Protein AF-A0A8H5KKS8-F1 (afdb_monomer_lite)

Radius of gyration: 24.31 Å; chains: 1; bounding box: 68×49×48 Å

Foldseek 3Di:
DPDDDDDDPVCPVVVVVVLQVVCPDPVNVVCHPDDDDDDDPPCCVQLDDPDPVSSVVRVVVVCVVVDDCVPDPPVPDADDDKDWDFDPDLPAADFAFPVNQVVVLCVCAPHPVHRQKDKDWWAFPPDPTTTKMKIAHHPPRPVVVVRCGIKIKGWPLPLRIPDCPVPHDDCVRQLCNVLLPDDPVCSVVVCVVCVVVVSNHLVDDPVSPVVVVVSNVVVVVNVVSNVVSVVVPPSGYIIMMMD

pLDDT: mean 77.4, std 14.66, range [30.58, 95.69]

Organism: NCBI:txid56676

Secondary structure (DSSP, 8-state):
--------HHHHHHHHHHHHHHHTSGGGGGGTT--------SHHHHH--SSHHHHHHHHHHHHHHHS-GGG--GGG------EEE--SSTT-----BHHHHHHHHHHTSS-SS---EEEEEEEBTT-SSBEEEEEEE-TTSHHHHTT--EEEEEES-GGGB----TT---TTT-GGGGGGGS-GGGHHHHHHHHHHTT--TT-SSGGGHHHHHHHHHHHHHHHHHHHHHHHHHTT----EEE-

Sequence (243 aa):
MDMHHYLPQEYLQQIWYDMRQRSERSDLAMFRGMFIVLSAKNIKLEAKSPTLQQCRAKIVDHLHHVLDWSKAVLSNTWIDVGTEDTATSEKCTFLHKSKCLASWIRSMRYSDDKPLASSEHFNWSLTSQAGSARLETRRSHPLRSGGIAYTQRYNVNKDLFWTPAKQDRALFSEPNLEGLTCPPSLLDAWIVAARQYRNAGLATSDKTAPKLKRLRKVFQAMKARIGFALDSSTNTSFGVREE

Structure (mmCIF, N/CA/C/O backbone):
data_AF-A0A8H5KKS8-F1
#
_entry.id   AF-A0A8H5KKS8-F1
#
loop_
_atom_site.group_PDB
_atom_site.id
_atom_site.type_symbol
_atom_site.label_atom_id
_atom_site.label_alt_id
_atom_site.label_comp_id
_atom_site.label_asym_id
_atom_site.label_entity_id
_atom_site.label_seq_id
_atom_site.pdbx_PDB_ins_code
_atom_site.Cartn_x
_atom_site.Cartn_y
_atom_site.Cartn_z
_atom_site.occupancy
_atom_site.B_iso_or_equiv
_atom_site.auth_seq_id
_atom_site.auth_comp_id
_atom_site.auth_asym_id
_atom_site.auth_atom_id
_atom_site.pdbx_PDB_model_num
ATOM 1 N N . MET A 1 1 ? -6.198 -8.217 -18.092 1.00 30.58 1 MET A N 1
ATOM 2 C CA . MET A 1 1 ? -7.129 -7.315 -18.790 1.00 30.58 1 MET A CA 1
ATOM 3 C C . MET A 1 1 ? -8.183 -6.983 -17.748 1.00 30.58 1 MET A C 1
ATOM 5 O O . MET A 1 1 ? -8.944 -7.875 -17.405 1.00 30.58 1 MET A O 1
ATOM 9 N N . ASP A 1 2 ? -8.109 -5.810 -17.115 1.00 34.59 2 ASP A N 1
ATOM 10 C CA . ASP A 1 2 ? -9.137 -5.391 -16.152 1.00 34.59 2 ASP A CA 1
ATOM 11 C C . ASP A 1 2 ? -10.375 -4.997 -16.960 1.00 34.59 2 ASP A C 1
ATOM 13 O O . ASP A 1 2 ? -10.414 -3.949 -17.603 1.00 34.59 2 ASP A O 1
ATOM 17 N N . MET A 1 3 ? -11.349 -5.900 -17.019 1.00 39.50 3 MET A N 1
ATOM 18 C CA . MET A 1 3 ? -12.630 -5.646 -17.667 1.00 39.50 3 MET A CA 1
ATOM 19 C C . MET A 1 3 ? -13.507 -4.851 -16.702 1.00 39.50 3 MET A C 1
ATOM 21 O O . MET A 1 3 ? -14.199 -5.410 -15.854 1.00 39.50 3 MET A O 1
ATOM 25 N N . HIS A 1 4 ? -13.466 -3.527 -16.820 1.00 57.50 4 HIS A N 1
ATOM 26 C CA . HIS A 1 4 ? -14.421 -2.653 -16.151 1.00 57.50 4 HIS A CA 1
ATOM 27 C C . HIS A 1 4 ? -15.702 -2.582 -16.989 1.00 57.50 4 HIS A C 1
ATOM 29 O O . HIS A 1 4 ? -15.818 -1.758 -17.892 1.00 57.50 4 HIS A O 1
ATOM 35 N N . HIS A 1 5 ? -16.661 -3.465 -16.711 1.00 69.50 5 HIS A N 1
ATOM 36 C CA . HIS A 1 5 ? -18.014 -3.318 -17.242 1.00 69.50 5 HIS A CA 1
ATOM 37 C C . HIS A 1 5 ? -18.784 -2.325 -16.380 1.00 69.50 5 HIS A C 1
ATOM 39 O O . HIS A 1 5 ? -18.934 -2.524 -15.175 1.00 69.50 5 HIS A O 1
ATOM 45 N N . TYR A 1 6 ? -19.259 -1.250 -17.000 1.00 78.81 6 TYR A N 1
ATOM 46 C CA . TYR A 1 6 ? -20.216 -0.359 -16.365 1.00 78.81 6 TYR A CA 1
ATOM 47 C C . TYR A 1 6 ? -21.581 -1.050 -16.333 1.00 78.81 6 TYR A C 1
ATOM 49 O O . TYR A 1 6 ? -22.099 -1.448 -17.376 1.00 78.81 6 TYR A O 1
ATOM 57 N N . LEU A 1 7 ? -22.142 -1.204 -15.136 1.00 77.88 7 LEU A N 1
ATOM 58 C CA . LEU A 1 7 ? -23.507 -1.672 -14.940 1.00 77.88 7 LEU A CA 1
ATOM 59 C C . LEU A 1 7 ? -24.352 -0.477 -14.487 1.00 77.88 7 LEU A C 1
ATOM 61 O O . LEU A 1 7 ? -24.093 0.041 -13.397 1.00 77.88 7 LEU A O 1
ATOM 65 N N . PRO A 1 8 ? -25.326 -0.025 -15.297 1.00 82.75 8 PRO A N 1
ATOM 66 C CA . PRO A 1 8 ? -26.224 1.048 -14.893 1.00 82.75 8 PRO A CA 1
ATOM 67 C C . PRO A 1 8 ? -27.014 0.662 -13.639 1.00 82.75 8 PRO A C 1
ATOM 69 O O . PRO A 1 8 ? -27.382 -0.505 -13.454 1.00 82.75 8 PRO A O 1
ATOM 72 N N . GLN A 1 9 ? -27.261 1.645 -12.772 1.00 83.12 9 GLN A N 1
ATOM 73 C CA . GLN A 1 9 ? -27.848 1.437 -11.448 1.00 83.12 9 GLN A CA 1
ATOM 74 C C . GLN A 1 9 ? -29.231 0.779 -11.520 1.00 83.12 9 GLN A C 1
ATOM 76 O O . GLN A 1 9 ? -29.537 -0.105 -10.720 1.00 83.12 9 GLN A O 1
ATOM 81 N N . GLU A 1 10 ? -30.045 1.172 -12.497 1.00 89.81 10 GLU A N 1
ATOM 82 C CA . GLU A 1 10 ? -31.410 0.696 -12.708 1.00 89.81 10 GLU A CA 1
ATOM 83 C C . GLU A 1 10 ? -31.493 -0.811 -12.999 1.00 89.81 10 GLU A C 1
ATOM 85 O O . GLU A 1 10 ? -32.506 -1.441 -12.701 1.00 89.81 10 GLU A O 1
ATOM 90 N N . TYR A 1 11 ? -30.416 -1.419 -13.506 1.00 87.69 11 TYR A N 1
ATOM 91 C CA . TYR A 1 11 ? -30.376 -2.852 -13.807 1.00 87.69 11 TYR A CA 1
ATOM 92 C C . TYR A 1 11 ? -29.716 -3.685 -12.707 1.00 87.69 11 TYR A C 1
ATOM 94 O O . TYR A 1 11 ? -29.820 -4.912 -12.738 1.00 87.69 11 TYR A O 1
ATOM 102 N N . LEU A 1 12 ? -29.063 -3.065 -11.714 1.00 85.12 12 LEU A N 1
ATOM 103 C CA . LEU A 1 12 ? -28.301 -3.790 -10.688 1.00 85.12 12 LEU A CA 1
ATOM 104 C C . LEU A 1 12 ? -29.163 -4.793 -9.919 1.00 85.12 12 LEU A C 1
ATOM 106 O O . LEU A 1 12 ? -28.722 -5.914 -9.667 1.00 85.12 12 LEU A O 1
ATOM 110 N N . GLN A 1 13 ? -30.396 -4.415 -9.575 1.00 86.31 13 GLN A N 1
ATOM 111 C CA . GLN A 1 13 ? -31.303 -5.295 -8.842 1.00 86.31 13 GLN A CA 1
ATOM 112 C C . GLN A 1 13 ? -31.676 -6.535 -9.662 1.00 86.31 13 GLN A C 1
ATOM 114 O O . GLN A 1 13 ? -31.613 -7.650 -9.140 1.00 86.31 13 GLN A O 1
ATOM 119 N N . GLN A 1 14 ? -32.030 -6.350 -10.937 1.00 92.00 14 GLN A N 1
ATOM 120 C CA . GLN A 1 14 ? -32.410 -7.453 -11.819 1.00 92.00 14 GLN A CA 1
ATOM 121 C C . GLN A 1 14 ? -31.216 -8.366 -12.107 1.00 92.00 14 GLN A C 1
ATOM 123 O O . GLN A 1 14 ? -31.326 -9.582 -11.976 1.00 92.00 14 GLN A O 1
ATOM 128 N N . ILE A 1 15 ? -30.048 -7.786 -12.400 1.00 90.31 15 ILE A N 1
ATOM 129 C CA . ILE A 1 15 ? -28.810 -8.540 -12.624 1.00 90.31 15 ILE A CA 1
ATOM 130 C C . ILE A 1 15 ? -28.465 -9.373 -11.387 1.00 90.31 15 ILE A C 1
ATOM 132 O O . ILE A 1 15 ? -28.187 -10.565 -11.503 1.00 90.31 15 ILE A O 1
ATOM 136 N N . TRP A 1 16 ? -28.521 -8.779 -10.192 1.00 90.12 16 TRP A N 1
ATOM 137 C CA . TRP A 1 16 ? -28.244 -9.499 -8.952 1.00 90.12 16 TRP A CA 1
ATOM 138 C C . TRP A 1 16 ? -29.246 -10.629 -8.695 1.00 90.12 16 TRP A C 1
ATOM 140 O O . TRP A 1 16 ? -28.865 -11.717 -8.254 1.00 90.12 16 TRP A O 1
ATOM 150 N N . TYR A 1 17 ? -30.530 -10.393 -8.972 1.00 91.75 17 TYR A N 1
ATOM 151 C CA . TYR A 1 17 ? -31.558 -11.426 -8.887 1.00 91.75 17 TYR A CA 1
ATOM 152 C C . TYR A 1 17 ? -31.249 -12.597 -9.830 1.00 91.75 17 TYR A C 1
ATOM 154 O O . TYR A 1 17 ? -31.183 -13.740 -9.373 1.00 91.75 17 TYR A O 1
ATOM 162 N N . ASP A 1 18 ? -30.964 -12.313 -11.100 1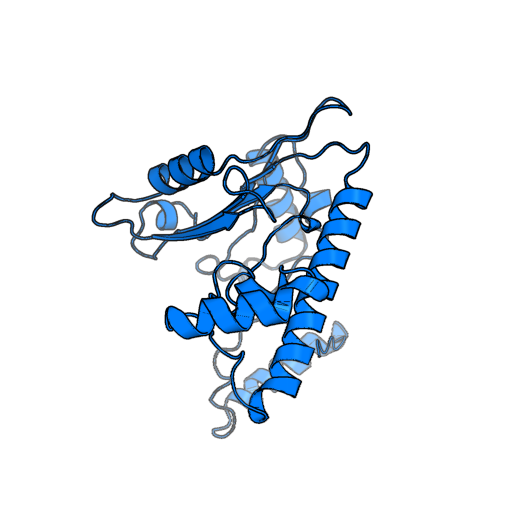.00 92.44 18 ASP A N 1
ATOM 163 C CA . ASP A 1 18 ? -30.676 -13.328 -12.114 1.00 92.44 18 ASP A CA 1
ATOM 164 C C . ASP A 1 18 ? -29.397 -14.109 -11.800 1.00 92.44 18 ASP A C 1
ATOM 166 O O . ASP A 1 18 ? -29.363 -15.331 -11.957 1.00 92.44 18 ASP A O 1
ATOM 170 N N . MET A 1 19 ? -28.349 -13.432 -11.319 1.00 90.94 19 MET A N 1
ATOM 171 C CA . MET A 1 19 ? -27.110 -14.078 -10.883 1.00 90.94 19 MET A CA 1
ATOM 172 C C . MET A 1 19 ? -27.379 -15.081 -9.760 1.00 90.94 19 MET A C 1
ATOM 174 O O . MET A 1 19 ? -26.938 -16.229 -9.850 1.00 90.94 19 MET A O 1
ATOM 178 N N . ARG A 1 20 ? -28.144 -14.685 -8.733 1.00 91.69 20 ARG A N 1
ATOM 179 C CA . ARG A 1 20 ? -28.505 -15.586 -7.628 1.00 91.69 20 ARG A CA 1
ATOM 180 C C . ARG A 1 20 ? -29.310 -16.786 -8.120 1.00 91.69 20 ARG A C 1
ATOM 182 O O . ARG A 1 20 ? -28.924 -17.912 -7.824 1.00 91.69 20 ARG A O 1
ATOM 189 N N . GLN A 1 21 ? -30.351 -16.563 -8.924 1.00 92.94 21 GLN A N 1
ATOM 190 C CA . GLN A 1 21 ? -31.166 -17.650 -9.485 1.00 92.94 21 GLN A CA 1
ATOM 191 C C . GLN A 1 21 ? -30.328 -18.625 -10.318 1.00 92.94 21 GLN A C 1
ATOM 193 O O . GLN A 1 21 ? -30.442 -19.839 -10.178 1.00 92.94 21 GLN A O 1
ATOM 198 N N . ARG A 1 22 ? -29.430 -18.110 -11.165 1.00 92.50 22 ARG A N 1
ATOM 199 C CA . ARG A 1 22 ? -28.563 -18.953 -11.998 1.00 92.50 22 ARG A CA 1
ATOM 200 C C . ARG A 1 22 ? -27.562 -19.755 -11.174 1.00 92.50 22 ARG A C 1
ATOM 202 O O . ARG A 1 22 ? -27.290 -20.892 -11.544 1.00 92.50 22 ARG A O 1
ATOM 209 N N . SER A 1 23 ? -27.056 -19.206 -10.068 1.00 92.00 23 SER A N 1
ATOM 210 C CA . SER A 1 23 ? -26.124 -19.916 -9.180 1.00 92.00 23 SER A CA 1
ATOM 211 C C . SER A 1 23 ? -26.745 -21.136 -8.482 1.00 92.00 23 SER A C 1
ATOM 213 O O . SER A 1 23 ? -26.025 -22.026 -8.027 1.00 92.00 23 SER A O 1
ATOM 215 N N . GLU A 1 24 ? -28.077 -21.247 -8.458 1.00 91.50 24 GLU A N 1
ATOM 216 C CA . GLU A 1 24 ? -28.761 -22.447 -7.965 1.00 91.50 24 GLU A CA 1
ATOM 217 C C . GLU A 1 24 ? -28.654 -23.636 -8.926 1.00 91.50 24 GLU A C 1
ATOM 219 O O . GLU A 1 24 ? -28.771 -24.786 -8.496 1.00 91.50 24 GLU A O 1
ATOM 224 N N . ARG A 1 25 ? -28.355 -23.409 -10.210 1.00 92.88 25 ARG A N 1
ATOM 225 C CA . ARG A 1 25 ? -28.142 -24.501 -11.165 1.00 92.88 25 ARG A CA 1
ATOM 226 C C . ARG A 1 25 ? -26.889 -25.299 -10.807 1.00 92.88 25 ARG A C 1
ATOM 228 O O . ARG A 1 25 ? -25.876 -24.742 -10.388 1.00 92.88 25 ARG A O 1
ATOM 235 N N . SER A 1 26 ? -26.934 -26.615 -11.008 1.00 90.56 26 SER A N 1
ATOM 236 C CA . SER A 1 26 ? -25.834 -27.521 -10.653 1.00 90.56 26 SER A CA 1
ATOM 237 C C . SER A 1 26 ? -24.531 -27.210 -11.392 1.00 90.56 26 SER A C 1
ATOM 239 O O . SER A 1 26 ? -23.458 -27.338 -10.811 1.00 90.56 26 SER A O 1
ATOM 241 N N . ASP A 1 27 ? -24.617 -26.757 -12.645 1.00 94.12 27 ASP A N 1
ATOM 242 C CA . ASP A 1 27 ? -23.468 -26.368 -13.470 1.00 94.12 27 ASP A CA 1
ATOM 243 C C . ASP A 1 27 ? -22.811 -25.052 -13.025 1.00 94.12 27 ASP A C 1
ATOM 245 O O . ASP A 1 27 ? -21.677 -24.771 -13.402 1.00 94.12 27 ASP A O 1
ATOM 249 N N . LEU A 1 28 ? -23.495 -24.266 -12.189 1.00 91.56 28 LEU A N 1
ATOM 250 C CA . LEU A 1 28 ? -23.027 -22.981 -11.667 1.00 91.56 28 LEU A CA 1
ATOM 251 C C . LEU A 1 28 ? -22.928 -22.962 -10.136 1.00 91.56 28 LEU A C 1
ATOM 253 O O . LEU A 1 28 ? -22.730 -21.901 -9.545 1.00 91.56 28 LEU A O 1
ATOM 257 N N . ALA A 1 29 ? -23.003 -24.126 -9.484 1.00 88.44 29 ALA A N 1
ATOM 258 C CA . ALA A 1 29 ? -23.014 -24.233 -8.027 1.00 88.44 29 ALA A CA 1
ATOM 259 C C . ALA A 1 29 ? -21.760 -23.633 -7.356 1.00 88.44 29 ALA A C 1
ATOM 261 O O . ALA A 1 29 ? -21.824 -23.195 -6.208 1.00 88.44 29 ALA A O 1
ATOM 262 N N . MET A 1 30 ? -20.635 -23.552 -8.077 1.00 91.12 30 MET A N 1
ATOM 263 C CA . MET A 1 30 ? -19.402 -22.889 -7.624 1.00 91.12 30 MET A CA 1
ATOM 264 C C . MET A 1 30 ? -19.564 -21.382 -7.361 1.00 91.12 30 MET A C 1
ATOM 266 O O . MET A 1 30 ? -18.739 -20.795 -6.668 1.00 91.12 30 MET A O 1
ATOM 270 N N . PHE A 1 31 ? -20.619 -20.764 -7.900 1.00 88.81 31 PHE A N 1
ATOM 271 C CA . PHE A 1 31 ? -20.967 -19.358 -7.692 1.00 88.81 31 PHE A CA 1
ATOM 272 C C . PHE A 1 31 ? -22.036 -19.162 -6.608 1.00 88.81 31 PHE A C 1
ATOM 274 O O . PHE A 1 31 ? -22.575 -18.069 -6.465 1.00 88.81 31 PHE A O 1
ATOM 281 N N . ARG A 1 32 ? -22.395 -20.187 -5.831 1.00 88.81 32 ARG A N 1
ATOM 282 C CA . ARG A 1 32 ? -23.298 -19.996 -4.685 1.00 88.81 32 ARG A CA 1
ATOM 283 C C . ARG A 1 32 ? -22.604 -19.193 -3.585 1.00 88.81 32 ARG A C 1
ATOM 285 O O . ARG A 1 32 ? -21.390 -19.265 -3.416 1.00 88.81 32 ARG A O 1
ATOM 292 N N . GLY A 1 33 ? -23.385 -18.427 -2.824 1.00 83.88 33 GLY A N 1
ATOM 293 C CA . GLY A 1 33 ? -22.852 -17.584 -1.747 1.00 83.88 33 GLY A CA 1
ATOM 294 C C . GLY A 1 33 ? -22.081 -16.352 -2.235 1.00 83.88 33 GLY A C 1
ATOM 295 O O . GLY A 1 33 ? -21.215 -15.852 -1.518 1.00 83.88 33 GLY A O 1
ATOM 296 N N . MET A 1 34 ? -22.377 -15.862 -3.446 1.00 85.19 34 MET A N 1
ATOM 297 C CA . MET A 1 34 ? -21.846 -14.588 -3.942 1.00 85.19 34 MET A CA 1
ATOM 298 C C . MET A 1 34 ? -22.089 -13.454 -2.945 1.00 85.19 34 MET A C 1
ATOM 300 O O . MET A 1 34 ? -23.154 -13.344 -2.338 1.00 85.19 34 MET A O 1
ATOM 304 N N . PHE A 1 35 ? -21.116 -12.555 -2.862 1.00 78.19 35 PHE A N 1
ATOM 305 C CA . PHE A 1 35 ? -21.207 -11.306 -2.122 1.00 78.19 35 PHE A CA 1
ATOM 306 C C . PHE A 1 35 ? -20.730 -10.155 -3.004 1.00 78.19 35 PHE A C 1
ATOM 308 O O . PHE A 1 35 ? -19.947 -10.343 -3.936 1.00 78.19 35 PHE A O 1
ATOM 315 N N . ILE A 1 36 ? -21.213 -8.955 -2.700 1.00 76.00 36 ILE A N 1
ATOM 316 C CA . ILE A 1 36 ? -20.802 -7.733 -3.385 1.00 76.00 36 ILE A CA 1
ATOM 317 C C . ILE A 1 36 ? -19.636 -7.132 -2.608 1.00 76.00 36 ILE A C 1
ATOM 319 O O . ILE A 1 36 ? -19.736 -6.896 -1.404 1.00 76.00 36 ILE A O 1
ATOM 323 N N . VAL A 1 37 ? -18.530 -6.870 -3.302 1.00 75.12 37 VAL A N 1
ATOM 324 C CA . VAL A 1 37 ? -17.418 -6.090 -2.753 1.00 75.12 37 VAL A CA 1
ATOM 325 C C . VAL A 1 37 ? -17.619 -4.639 -3.151 1.00 75.12 37 VAL A C 1
ATOM 327 O O . VAL A 1 37 ? -17.567 -4.297 -4.331 1.00 75.12 37 VAL A O 1
ATOM 330 N N . LEU A 1 38 ? -17.826 -3.782 -2.158 1.00 73.00 38 LEU A N 1
ATOM 331 C CA . LEU A 1 38 ? -17.889 -2.343 -2.361 1.00 73.00 38 LEU A CA 1
ATOM 332 C C . LEU A 1 38 ? -16.488 -1.759 -2.197 1.00 73.00 38 LEU A C 1
ATOM 334 O O . LEU A 1 38 ? -15.868 -1.880 -1.143 1.00 73.00 38 LEU A O 1
ATOM 338 N N . SER A 1 39 ? -15.985 -1.125 -3.254 1.00 71.88 39 SER A N 1
ATOM 339 C CA . SER A 1 39 ? -14.741 -0.362 -3.210 1.00 71.88 39 SER A CA 1
ATOM 340 C C . SER A 1 39 ? -15.074 1.117 -3.346 1.00 71.88 39 SER A C 1
ATOM 342 O O . SER A 1 39 ? -15.366 1.603 -4.438 1.00 71.88 39 SER A O 1
ATOM 344 N N . ALA A 1 40 ? -15.047 1.829 -2.223 1.00 71.06 40 ALA A N 1
ATOM 345 C CA . ALA A 1 40 ? -15.225 3.271 -2.203 1.00 71.06 40 ALA A CA 1
ATOM 346 C C . ALA A 1 40 ? -13.921 3.945 -2.655 1.00 71.06 40 ALA A C 1
ATOM 348 O O . ALA A 1 40 ? -12.943 4.034 -1.909 1.00 71.06 40 ALA A O 1
ATOM 349 N N . LYS A 1 41 ? -13.877 4.380 -3.917 1.00 72.75 41 LYS A N 1
ATOM 350 C CA . LYS A 1 41 ? -12.763 5.177 -4.443 1.00 72.75 41 LYS A CA 1
ATOM 351 C C . LYS A 1 41 ? -12.948 6.643 -4.040 1.00 72.75 41 LYS A C 1
ATOM 353 O O . LYS A 1 41 ? -14.065 7.097 -3.847 1.00 72.75 41 LYS A O 1
ATOM 358 N N . ASN A 1 42 ? -11.844 7.377 -3.918 1.00 71.94 42 ASN A N 1
ATOM 359 C CA . ASN A 1 42 ? -11.796 8.822 -3.633 1.00 71.94 42 ASN A CA 1
ATOM 360 C C . ASN A 1 42 ? -12.276 9.296 -2.245 1.00 71.94 42 ASN A C 1
ATOM 362 O O . ASN A 1 42 ? -12.036 10.452 -1.910 1.00 71.94 42 ASN A O 1
ATOM 366 N N . ILE A 1 43 ? -12.784 8.419 -1.370 1.00 77.56 43 ILE A N 1
ATOM 367 C CA . ILE A 1 43 ? -13.166 8.796 0.009 1.00 77.56 43 ILE A CA 1
ATOM 368 C C . ILE A 1 43 ? -11.988 9.270 0.876 1.00 77.56 43 ILE A C 1
ATOM 370 O O . ILE A 1 43 ? -12.183 9.925 1.896 1.00 77.56 43 ILE A O 1
ATOM 374 N N . LYS A 1 44 ? -10.746 8.948 0.481 1.00 77.12 44 LYS A N 1
ATOM 375 C CA . LYS A 1 44 ? -9.536 9.251 1.263 1.00 77.12 44 LYS A CA 1
ATOM 376 C C . LYS A 1 44 ? -9.354 10.755 1.502 1.00 77.12 44 LYS A C 1
ATOM 378 O O . LYS A 1 44 ? -8.868 11.135 2.562 1.00 77.12 44 LYS A O 1
ATOM 383 N N . LEU A 1 45 ? -9.738 11.600 0.539 1.00 79.44 45 LEU A N 1
ATOM 384 C CA . LEU A 1 45 ? -9.627 13.058 0.675 1.00 79.44 45 LEU A CA 1
ATOM 385 C C . LEU A 1 45 ? -10.726 13.631 1.574 1.00 79.44 45 LEU A C 1
ATOM 387 O O . LEU A 1 45 ? -10.437 14.477 2.414 1.00 79.44 45 LEU A O 1
ATOM 391 N N . GLU A 1 46 ? -11.956 13.130 1.451 1.00 81.06 46 GLU A N 1
ATOM 392 C CA . GLU A 1 46 ? -13.104 13.576 2.253 1.00 81.06 46 GLU A CA 1
ATOM 393 C C . GLU A 1 46 ? -12.957 13.184 3.730 1.00 81.06 46 GLU A C 1
ATOM 395 O O . GLU A 1 46 ? -13.217 13.980 4.636 1.00 81.06 46 GLU A O 1
ATOM 400 N N . ALA A 1 47 ? -12.460 11.970 3.980 1.00 85.12 47 ALA A N 1
ATOM 401 C CA . ALA A 1 47 ? -12.245 11.437 5.320 1.00 85.12 47 ALA A CA 1
ATOM 402 C C . ALA A 1 47 ? -11.016 12.022 6.037 1.00 85.12 47 ALA A C 1
ATOM 404 O O . ALA A 1 47 ? -10.911 11.910 7.265 1.00 85.12 47 ALA A O 1
ATOM 405 N N . LYS A 1 48 ? -10.086 12.662 5.309 1.00 88.19 48 LYS A N 1
ATOM 406 C CA . LYS A 1 48 ? -8.830 13.171 5.878 1.00 88.19 48 LYS A CA 1
ATOM 407 C C . LYS A 1 48 ? -9.113 14.097 7.062 1.00 88.19 48 LYS A C 1
ATOM 409 O O . LYS A 1 48 ? -9.907 15.039 6.977 1.00 88.19 48 LYS A O 1
ATOM 414 N N . SER A 1 49 ? -8.463 13.808 8.185 1.00 89.31 49 SER A N 1
ATOM 415 C CA . SER A 1 49 ? -8.596 14.574 9.424 1.00 89.31 49 SER A CA 1
ATOM 416 C C . SER A 1 49 ? -7.289 14.538 10.224 1.00 89.31 49 SER A C 1
ATOM 418 O O . SER A 1 49 ? -6.537 13.573 10.081 1.00 89.31 49 SER A O 1
ATOM 420 N N . PRO A 1 50 ? -7.018 15.542 11.081 1.00 87.75 50 PRO A N 1
ATOM 421 C CA . PRO A 1 50 ? -5.831 15.561 11.942 1.00 87.75 50 PRO A CA 1
ATOM 422 C C . PRO A 1 50 ? -5.756 14.412 12.954 1.00 87.75 50 PRO A C 1
ATOM 424 O O . PRO A 1 50 ? -4.671 14.085 13.423 1.00 87.75 50 PRO A O 1
ATOM 427 N N . THR A 1 51 ? -6.892 13.804 13.316 1.00 87.25 51 THR A N 1
ATOM 428 C CA . THR A 1 51 ? -6.935 12.684 14.264 1.00 87.25 51 THR A CA 1
ATOM 429 C C . THR A 1 51 ? -7.662 11.474 13.691 1.00 87.25 51 THR A C 1
ATOM 431 O O . THR A 1 51 ? -8.596 11.594 12.891 1.00 87.25 51 THR A O 1
ATOM 434 N N . LEU A 1 52 ? -7.268 10.288 14.162 1.00 84.38 52 LEU A N 1
ATOM 435 C CA . LEU A 1 52 ? -7.911 9.024 13.807 1.00 84.38 52 LEU A CA 1
ATOM 436 C C . LEU A 1 52 ? -9.404 9.017 14.165 1.00 84.38 52 LEU A C 1
ATOM 438 O O . LEU A 1 52 ? -10.222 8.540 13.386 1.00 84.38 52 LEU A O 1
ATOM 442 N N . GLN A 1 53 ? -9.769 9.566 15.325 1.00 88.25 53 GLN A N 1
ATOM 443 C CA . GLN A 1 53 ? -11.159 9.606 15.780 1.00 88.25 53 GLN A CA 1
ATOM 444 C C . GLN A 1 53 ? -12.041 10.438 14.842 1.00 88.25 53 GLN A C 1
ATOM 446 O O . GLN A 1 53 ? -13.127 9.995 14.477 1.00 88.25 53 GLN A O 1
ATOM 451 N N . GLN A 1 54 ? -11.559 11.607 14.410 1.00 90.75 54 GLN A N 1
ATOM 452 C CA . GLN A 1 54 ? -12.277 12.453 13.453 1.00 90.75 54 GLN A CA 1
ATOM 453 C C . GLN A 1 54 ? -12.366 11.794 12.073 1.00 90.75 54 GLN A C 1
ATOM 455 O O . GLN A 1 54 ? -13.432 11.798 11.465 1.00 90.75 54 GLN A O 1
ATOM 460 N N . CYS A 1 55 ? -11.275 11.179 11.603 1.00 89.44 55 CYS A N 1
ATOM 461 C CA . CYS A 1 55 ? -11.260 10.423 10.348 1.00 89.44 55 CYS A CA 1
ATOM 462 C C . CYS A 1 55 ? -12.298 9.290 10.371 1.00 89.44 55 CYS A C 1
ATOM 464 O O . CYS A 1 55 ? -13.119 9.168 9.462 1.00 89.44 55 CYS A O 1
ATOM 466 N N . ARG A 1 56 ? -12.326 8.515 11.461 1.00 86.56 56 ARG A N 1
ATOM 467 C CA . ARG A 1 56 ? -13.298 7.440 11.671 1.00 86.56 56 ARG A CA 1
ATOM 468 C C . ARG A 1 56 ? -14.733 7.959 11.664 1.00 86.56 56 ARG A C 1
ATOM 470 O O . ARG A 1 56 ? -15.559 7.350 10.997 1.00 86.56 56 ARG A O 1
ATOM 477 N N . ALA A 1 57 ? -15.019 9.048 12.378 1.00 89.25 57 ALA A N 1
ATOM 478 C CA . ALA A 1 57 ? -16.357 9.639 12.409 1.00 89.25 57 ALA A CA 1
ATOM 479 C C . ALA A 1 57 ? -16.823 10.016 10.996 1.00 89.25 57 ALA A C 1
ATOM 481 O O . ALA A 1 57 ? -17.856 9.532 10.554 1.00 89.25 57 ALA A O 1
ATOM 482 N N . LYS A 1 58 ? -15.991 10.737 10.230 1.00 90.19 58 LYS A N 1
ATOM 483 C CA . LYS A 1 58 ? -16.307 11.105 8.841 1.00 90.19 58 LYS A CA 1
ATOM 484 C C . LYS A 1 58 ? -16.568 9.900 7.936 1.00 90.19 58 LYS A C 1
ATOM 486 O O . LYS A 1 58 ? -17.504 9.933 7.144 1.00 90.19 58 LYS A O 1
ATOM 491 N N . ILE A 1 59 ? -15.750 8.845 8.033 1.00 86.69 59 ILE A N 1
ATOM 492 C CA . ILE A 1 59 ? -15.948 7.619 7.240 1.00 86.69 59 ILE A CA 1
ATOM 493 C C . ILE A 1 59 ? -17.269 6.955 7.616 1.00 86.69 59 ILE A C 1
ATOM 495 O O . ILE A 1 59 ? -18.031 6.579 6.733 1.00 86.69 59 ILE A O 1
ATOM 499 N N . VAL A 1 60 ? -17.537 6.803 8.912 1.00 85.75 60 VAL A N 1
ATOM 500 C CA . VAL A 1 60 ? -18.761 6.169 9.407 1.00 85.75 60 VAL A CA 1
ATOM 501 C C . VAL A 1 60 ? -19.989 6.967 8.965 1.00 85.75 60 VAL A C 1
ATOM 503 O O . VAL A 1 60 ? -20.894 6.378 8.382 1.00 85.75 60 VAL A O 1
ATOM 506 N N . ASP A 1 61 ? -19.980 8.290 9.129 1.00 88.44 61 ASP A N 1
ATOM 507 C CA . ASP A 1 61 ? -21.071 9.177 8.709 1.00 88.44 61 ASP A CA 1
ATOM 508 C C . ASP A 1 61 ? -21.320 9.094 7.196 1.00 88.44 61 ASP A C 1
ATOM 510 O O . ASP A 1 61 ? -22.456 8.904 6.757 1.00 88.44 61 ASP A O 1
ATOM 514 N N . HIS A 1 62 ? -20.255 9.156 6.386 1.00 86.62 62 HIS A N 1
ATOM 515 C CA . HIS A 1 62 ? -20.355 9.011 4.933 1.00 86.62 62 HIS A CA 1
ATOM 516 C C . HIS A 1 62 ? -20.939 7.649 4.545 1.00 86.62 62 HIS A C 1
ATOM 518 O O . HIS A 1 62 ? -21.874 7.568 3.750 1.00 86.62 62 HIS A O 1
ATOM 524 N N . LEU A 1 63 ? -20.421 6.565 5.126 1.00 84.56 63 LEU A N 1
ATOM 525 C CA . LEU A 1 63 ? -20.911 5.221 4.847 1.00 84.56 63 LEU A CA 1
ATOM 526 C C . LEU A 1 63 ? -22.369 5.045 5.293 1.00 84.56 63 LEU A C 1
ATOM 528 O O . LEU A 1 63 ? -23.115 4.356 4.609 1.00 84.56 63 LEU A O 1
ATOM 532 N N . HIS A 1 64 ? -22.806 5.651 6.404 1.00 86.19 64 HIS A N 1
ATOM 533 C CA . HIS A 1 64 ? -24.217 5.657 6.825 1.00 86.19 64 HIS A CA 1
ATOM 534 C C . HIS A 1 64 ? -25.131 6.413 5.867 1.00 86.19 64 HIS A C 1
ATOM 536 O O . HIS A 1 64 ? -26.301 6.060 5.751 1.00 86.19 64 HIS A O 1
ATOM 542 N N . HIS A 1 65 ? -24.605 7.415 5.168 1.00 85.44 65 HIS A N 1
ATOM 543 C CA . HIS A 1 65 ? -25.363 8.140 4.161 1.00 85.44 65 HIS A CA 1
ATOM 544 C C . HIS A 1 65 ? -25.546 7.336 2.866 1.00 85.44 65 HIS A C 1
ATOM 546 O O . HIS A 1 65 ? -26.606 7.401 2.249 1.00 85.44 65 HIS A O 1
ATOM 552 N N . VAL A 1 66 ? -24.523 6.579 2.450 1.00 82.81 66 VAL A N 1
ATOM 553 C CA . VAL A 1 66 ? -24.509 5.918 1.130 1.00 82.81 66 VAL A CA 1
ATOM 554 C C . VAL A 1 66 ? -24.839 4.424 1.164 1.00 82.81 66 VAL A C 1
ATOM 556 O O . VAL A 1 66 ? -25.148 3.857 0.117 1.00 82.81 66 VAL A O 1
ATOM 559 N N . LEU A 1 67 ? -24.784 3.770 2.331 1.00 82.94 67 LEU A N 1
ATOM 560 C CA . LEU A 1 67 ? -25.057 2.338 2.487 1.00 82.94 67 LEU A CA 1
ATOM 561 C C . LEU A 1 67 ? -26.229 2.067 3.434 1.00 82.94 67 LEU A C 1
ATOM 563 O O . LEU A 1 67 ? -26.327 2.635 4.520 1.00 82.94 67 LEU A O 1
ATOM 567 N N . ASP A 1 68 ? -27.051 1.080 3.074 1.00 83.06 68 ASP A N 1
ATOM 568 C CA . ASP A 1 68 ? -27.976 0.441 4.011 1.00 83.06 68 ASP A CA 1
ATOM 569 C C . ASP A 1 68 ? -27.203 -0.527 4.923 1.00 83.06 68 ASP A C 1
ATOM 571 O O . ASP A 1 68 ? -26.955 -1.691 4.588 1.00 83.06 68 ASP A O 1
ATOM 575 N N . TRP A 1 69 ? -26.820 -0.041 6.104 1.00 81.75 69 TRP A N 1
ATOM 576 C CA . TRP A 1 69 ? -26.075 -0.823 7.093 1.00 81.75 69 TRP A CA 1
ATOM 577 C C . TRP A 1 69 ? -26.838 -2.033 7.637 1.00 81.75 69 TRP A C 1
ATOM 579 O O . TRP A 1 69 ? -26.197 -2.952 8.143 1.00 81.75 69 TRP A O 1
ATOM 589 N N . SER A 1 70 ? -28.168 -2.108 7.477 1.00 84.00 70 SER A N 1
ATOM 590 C CA . SER A 1 70 ? -28.926 -3.313 7.847 1.00 84.00 70 SER A CA 1
ATOM 591 C C . SER A 1 70 ? -28.530 -4.537 7.011 1.00 84.00 70 SER A C 1
ATOM 593 O O . SER A 1 70 ? -28.786 -5.675 7.405 1.00 84.00 70 SER A O 1
ATOM 595 N N . LYS A 1 71 ? -27.890 -4.313 5.855 1.00 79.75 71 LYS A N 1
ATOM 596 C CA . LYS A 1 71 ? -27.382 -5.355 4.953 1.00 79.75 71 LYS A CA 1
ATOM 597 C C . LYS A 1 71 ? -25.887 -5.621 5.121 1.00 79.75 71 LYS A C 1
ATOM 599 O O . LYS A 1 71 ? -25.369 -6.548 4.499 1.00 79.75 71 LYS A O 1
ATOM 604 N N . ALA A 1 72 ? -25.181 -4.822 5.922 1.00 78.31 72 ALA A N 1
ATOM 605 C CA . ALA A 1 72 ? -23.738 -4.934 6.075 1.00 78.31 72 ALA A CA 1
ATOM 606 C C . ALA A 1 72 ? -23.357 -6.118 6.977 1.00 78.31 72 ALA A C 1
ATOM 608 O O . ALA A 1 72 ? -23.835 -6.258 8.103 1.00 78.31 72 ALA A O 1
ATOM 609 N N . VAL A 1 73 ? -22.428 -6.954 6.509 1.00 79.62 73 VAL A N 1
ATOM 610 C CA . VAL A 1 73 ? -21.845 -8.036 7.315 1.00 79.62 73 VAL A CA 1
ATOM 611 C C . VAL A 1 73 ? -20.647 -7.484 8.085 1.00 79.62 73 VAL A C 1
ATOM 613 O O . VAL A 1 73 ? -19.498 -7.574 7.644 1.00 79.62 73 VAL A O 1
ATOM 616 N N . LEU A 1 74 ? -20.916 -6.892 9.251 1.00 77.06 74 LEU A N 1
ATOM 617 C CA . LEU A 1 74 ? -19.900 -6.212 10.069 1.00 77.06 74 LEU A CA 1
ATOM 618 C C . LEU A 1 74 ? -18.730 -7.121 10.464 1.00 77.06 74 LEU A C 1
ATOM 620 O O . LEU A 1 74 ? -17.588 -6.677 10.498 1.00 77.06 74 LEU A O 1
ATOM 624 N N . SER A 1 75 ? -18.995 -8.408 10.696 1.00 77.06 75 SER A N 1
ATOM 625 C CA . SER A 1 75 ? -17.973 -9.402 11.051 1.00 77.06 75 SER A CA 1
ATOM 626 C C . SER A 1 75 ? -16.934 -9.648 9.951 1.00 77.06 75 SER A C 1
ATOM 628 O O . SER A 1 75 ? -15.877 -10.213 10.227 1.00 77.06 75 SER A O 1
ATOM 630 N N . ASN A 1 76 ? -17.216 -9.225 8.716 1.00 74.81 76 ASN A N 1
ATOM 631 C CA . ASN A 1 76 ? -16.306 -9.317 7.579 1.00 74.81 76 ASN A CA 1
ATOM 632 C C . ASN A 1 76 ? -16.120 -7.964 6.870 1.00 74.81 76 ASN A C 1
ATOM 634 O O . ASN A 1 76 ? -15.852 -7.914 5.671 1.00 74.81 76 ASN A O 1
ATOM 638 N N . THR A 1 77 ? -16.284 -6.864 7.607 1.00 77.12 77 THR A N 1
ATOM 639 C CA . THR A 1 77 ? -16.051 -5.507 7.105 1.00 77.12 77 THR A CA 1
ATOM 640 C C . THR A 1 77 ? -14.722 -4.987 7.637 1.00 77.12 77 THR A C 1
ATOM 642 O O . THR A 1 77 ? -14.482 -4.995 8.842 1.00 77.12 77 THR A O 1
ATOM 645 N N . TRP A 1 78 ? -13.862 -4.520 6.735 1.00 78.75 78 TRP A N 1
ATOM 646 C CA . TRP A 1 78 ? -12.548 -3.969 7.062 1.00 78.75 78 TRP A CA 1
ATOM 647 C C . TRP A 1 78 ? -12.406 -2.587 6.430 1.00 78.75 78 TRP A C 1
ATOM 649 O O . TRP A 1 78 ? -12.867 -2.370 5.309 1.00 78.75 78 TRP A O 1
ATOM 659 N N . ILE A 1 79 ? -11.768 -1.663 7.145 1.00 78.88 79 ILE A N 1
ATOM 660 C CA . ILE A 1 79 ? -11.494 -0.304 6.671 1.00 78.88 79 ILE A CA 1
ATOM 661 C C . ILE A 1 79 ? -9.977 -0.126 6.626 1.00 78.88 79 ILE A C 1
ATOM 663 O O . ILE A 1 79 ? -9.301 -0.366 7.622 1.00 78.88 79 ILE A O 1
ATOM 667 N N . ASP A 1 80 ? -9.468 0.284 5.467 1.00 81.94 80 ASP A N 1
ATOM 668 C CA . ASP A 1 80 ? -8.079 0.717 5.279 1.00 81.94 80 ASP A CA 1
ATOM 669 C C . ASP A 1 80 ? -7.910 2.117 5.879 1.00 81.94 80 ASP A C 1
ATOM 671 O O . ASP A 1 80 ? -8.598 3.056 5.462 1.00 81.94 80 ASP A O 1
ATOM 675 N N . VAL A 1 81 ? -7.024 2.264 6.863 1.00 82.81 81 VAL A N 1
ATOM 676 C CA . VAL A 1 81 ? -6.794 3.534 7.557 1.00 82.81 81 VAL A CA 1
ATOM 677 C C . VAL A 1 81 ? -5.324 3.891 7.463 1.00 82.81 81 VAL A C 1
ATOM 679 O O . VAL A 1 81 ? -4.483 3.167 7.966 1.00 82.81 81 VAL A O 1
ATOM 682 N N . GLY A 1 82 ? -5.027 5.046 6.867 1.00 86.69 82 GLY A N 1
ATOM 683 C CA . GLY A 1 82 ? -3.657 5.530 6.746 1.00 86.69 82 GLY A CA 1
ATOM 684 C C . GLY A 1 82 ? -3.343 6.693 7.682 1.00 86.69 82 GLY A C 1
ATOM 685 O O . GLY A 1 82 ? -4.130 7.638 7.762 1.00 86.69 82 GLY A O 1
ATOM 686 N N . THR A 1 83 ? -2.167 6.676 8.302 1.00 87.50 83 THR A N 1
ATOM 687 C CA . THR A 1 83 ? -1.518 7.855 8.889 1.00 87.50 83 THR A CA 1
ATOM 688 C C . THR A 1 83 ? -0.305 8.234 8.051 1.00 87.50 83 THR A C 1
ATOM 690 O O . THR A 1 83 ? 0.394 7.376 7.520 1.00 87.50 83 THR A O 1
ATOM 693 N N . GLU A 1 84 ? -0.063 9.529 7.885 1.00 86.88 84 GLU A N 1
ATOM 694 C CA . GLU A 1 84 ? 1.045 10.024 7.073 1.00 86.88 84 GLU A CA 1
ATOM 695 C C . GLU A 1 84 ? 1.799 11.101 7.844 1.00 86.88 84 GLU A C 1
ATOM 697 O O . GLU A 1 84 ? 1.223 12.126 8.209 1.00 86.88 84 GLU A O 1
ATOM 702 N N . ASP A 1 85 ? 3.088 10.860 8.063 1.00 87.50 85 ASP A N 1
ATOM 703 C CA . ASP A 1 85 ? 4.012 11.850 8.592 1.00 87.50 85 ASP A CA 1
ATOM 704 C C . ASP A 1 85 ? 4.639 12.573 7.408 1.00 87.50 85 ASP A C 1
ATOM 706 O O . ASP A 1 85 ? 5.453 12.005 6.676 1.00 87.50 85 ASP A O 1
ATOM 710 N N . THR A 1 86 ? 4.258 13.830 7.201 1.00 82.88 86 THR A N 1
ATOM 711 C CA . THR A 1 86 ? 4.771 14.656 6.106 1.00 82.88 86 THR A CA 1
ATOM 712 C C . THR A 1 86 ? 5.875 15.582 6.590 1.00 82.88 86 THR A C 1
ATOM 714 O O . THR A 1 86 ? 5.769 16.185 7.659 1.00 82.88 86 THR A O 1
ATOM 717 N N . ALA A 1 87 ? 6.912 15.753 5.776 1.00 78.44 87 ALA A N 1
ATOM 718 C CA . ALA A 1 87 ? 7.927 16.768 6.009 1.00 78.44 87 ALA A CA 1
ATOM 719 C C . ALA A 1 87 ? 7.296 18.170 6.053 1.00 78.44 87 ALA A C 1
ATOM 721 O O . ALA A 1 87 ? 6.547 18.555 5.159 1.00 78.44 87 ALA A O 1
ATOM 722 N N . THR A 1 88 ? 7.612 18.945 7.090 1.00 76.56 88 THR A N 1
ATOM 723 C CA . THR A 1 88 ? 7.129 20.329 7.257 1.00 76.56 88 THR A CA 1
ATOM 724 C C . THR A 1 88 ? 7.957 21.353 6.478 1.00 76.56 88 THR A C 1
ATOM 726 O O . THR A 1 88 ? 7.556 22.504 6.351 1.00 76.56 88 THR A O 1
ATOM 729 N N . SER A 1 89 ? 9.118 20.946 5.964 1.00 75.50 89 SER A N 1
ATOM 730 C CA . SER A 1 89 ? 10.049 21.777 5.204 1.00 75.50 89 SER A CA 1
ATOM 731 C C . SER A 1 89 ? 10.408 21.086 3.895 1.00 75.50 89 SER A C 1
ATOM 733 O O . SER A 1 89 ? 10.666 19.884 3.895 1.00 75.50 89 SER A O 1
ATOM 735 N N . GLU A 1 90 ? 10.528 21.869 2.820 1.00 70.38 90 GLU A N 1
ATOM 736 C CA . GLU A 1 90 ? 10.882 21.428 1.458 1.00 70.38 90 GLU A CA 1
ATOM 737 C C . GLU A 1 90 ? 12.275 20.777 1.330 1.00 70.38 90 GLU A C 1
ATOM 739 O O . GLU A 1 90 ? 12.645 20.297 0.260 1.00 70.38 90 GLU A O 1
ATOM 744 N N . LYS A 1 91 ? 13.052 20.725 2.418 1.00 70.94 91 LYS A N 1
ATOM 745 C CA . LYS A 1 91 ? 14.387 20.106 2.467 1.00 70.94 91 LYS A CA 1
ATOM 746 C C . LYS A 1 91 ? 14.442 18.838 3.316 1.00 70.94 91 LYS A C 1
ATOM 748 O O . LYS A 1 91 ? 15.532 18.329 3.576 1.00 70.94 91 LYS A O 1
ATOM 753 N N . CYS A 1 92 ? 13.304 18.348 3.801 1.00 78.56 92 CYS A N 1
ATOM 754 C CA . CYS A 1 92 ? 13.266 17.194 4.687 1.00 78.56 92 CYS A CA 1
ATOM 755 C C . CYS A 1 92 ? 12.593 16.008 3.995 1.00 78.56 92 CYS A C 1
ATOM 757 O O . CYS A 1 92 ? 11.540 16.130 3.384 1.00 78.56 92 CYS A O 1
ATOM 759 N N . THR A 1 93 ? 13.214 14.837 4.092 1.00 80.94 93 THR A N 1
ATOM 760 C CA . THR A 1 93 ? 12.631 13.584 3.614 1.00 80.94 93 THR A CA 1
ATOM 761 C C . THR A 1 93 ? 12.658 12.578 4.747 1.00 80.94 93 THR A C 1
ATOM 763 O O . THR A 1 93 ? 13.720 12.266 5.294 1.00 80.94 93 THR A O 1
ATOM 766 N N . PHE A 1 94 ? 11.485 12.063 5.097 1.00 86.62 94 PHE A N 1
ATOM 767 C CA . PHE A 1 94 ? 11.362 10.982 6.057 1.00 86.62 94 PHE A CA 1
ATOM 768 C C . PHE A 1 94 ? 11.530 9.640 5.357 1.00 86.62 94 PHE A C 1
ATOM 770 O O . PHE A 1 94 ? 11.009 9.407 4.270 1.00 86.62 94 PHE A O 1
ATOM 777 N N . LEU A 1 95 ? 12.284 8.750 6.001 1.00 87.38 95 LEU A N 1
ATOM 778 C CA . LEU A 1 95 ? 12.531 7.398 5.516 1.00 87.38 95 LEU A CA 1
ATOM 779 C C . LEU A 1 95 ? 12.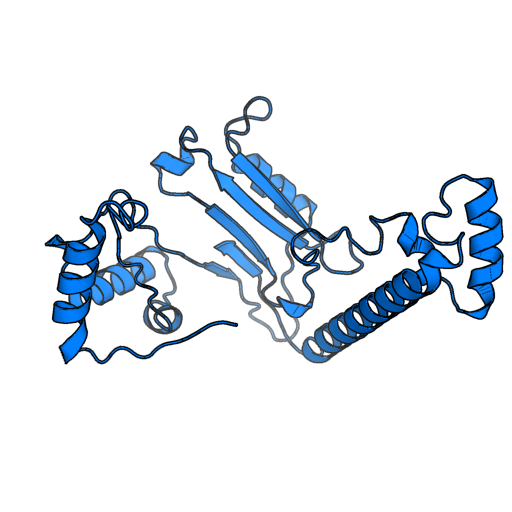438 6.418 6.672 1.00 87.38 95 LEU A C 1
ATOM 781 O O . LEU A 1 95 ? 13.137 6.556 7.682 1.00 87.38 95 LEU A O 1
ATOM 785 N N . HIS A 1 96 ? 11.664 5.358 6.483 1.00 90.50 96 HIS A N 1
ATOM 786 C CA . HIS A 1 96 ? 11.720 4.221 7.378 1.00 90.50 96 HIS A CA 1
ATOM 787 C C . HIS A 1 96 ? 13.040 3.471 7.200 1.00 90.50 96 HIS A C 1
ATOM 789 O O . HIS A 1 96 ? 13.345 2.914 6.142 1.00 90.50 96 HIS A O 1
ATOM 795 N N . LYS A 1 97 ? 13.836 3.437 8.271 1.00 91.44 97 LYS A N 1
ATOM 796 C CA . LYS A 1 97 ? 15.065 2.644 8.329 1.00 91.44 97 LYS A CA 1
ATOM 797 C C . LYS A 1 97 ? 14.740 1.176 8.591 1.00 91.44 97 LYS A C 1
ATOM 799 O O . LYS A 1 97 ? 13.887 0.868 9.423 1.00 91.44 97 LYS A O 1
ATOM 804 N N . SER A 1 98 ? 15.482 0.265 7.964 1.00 88.94 98 SER A N 1
ATOM 805 C CA . SER A 1 98 ? 15.258 -1.186 8.067 1.00 88.94 98 SER A CA 1
ATOM 806 C C . SER A 1 98 ? 15.291 -1.688 9.513 1.00 88.94 98 SER A C 1
ATOM 808 O O . SER A 1 98 ? 14.473 -2.512 9.904 1.00 88.94 98 SER A O 1
ATOM 810 N N . LYS A 1 99 ? 16.183 -1.140 10.353 1.00 92.25 99 LYS A N 1
ATOM 811 C CA . LYS A 1 99 ? 16.233 -1.474 11.788 1.00 92.25 99 LYS A CA 1
ATOM 812 C C . LYS A 1 99 ? 14.977 -1.020 12.544 1.00 92.25 99 LYS A C 1
ATOM 814 O O . LYS A 1 99 ? 14.499 -1.747 13.411 1.00 92.25 99 LYS A O 1
ATOM 819 N N . CYS A 1 100 ? 14.424 0.144 12.202 1.00 94.38 100 CYS A N 1
ATOM 820 C CA . CYS A 1 100 ? 13.190 0.650 12.805 1.00 94.38 100 CYS A CA 1
ATOM 821 C C . CYS A 1 100 ? 11.980 -0.191 12.384 1.00 94.38 100 CYS A C 1
ATOM 823 O O . CYS A 1 100 ? 11.142 -0.511 13.221 1.00 94.38 100 CYS A O 1
ATOM 825 N N . LEU A 1 101 ? 11.927 -0.609 11.115 1.00 94.25 101 LEU A N 1
ATOM 826 C CA . LEU A 1 101 ? 10.899 -1.524 10.609 1.00 94.25 101 LEU A CA 1
ATOM 827 C C . LEU A 1 101 ? 10.974 -2.894 11.287 1.00 94.25 101 LEU A C 1
ATOM 829 O O . LEU A 1 101 ? 9.948 -3.423 11.704 1.00 94.25 101 LEU A O 1
ATOM 833 N N . ALA A 1 102 ? 12.181 -3.431 11.481 1.00 93.31 102 ALA A N 1
ATOM 834 C CA . ALA A 1 102 ? 12.374 -4.686 12.199 1.00 93.31 102 ALA A CA 1
ATOM 835 C C . ALA A 1 102 ? 11.921 -4.587 13.666 1.00 93.31 102 ALA A C 1
ATOM 837 O O . ALA A 1 102 ? 11.295 -5.516 14.176 1.00 93.31 102 ALA A O 1
ATOM 838 N N . SER A 1 103 ? 12.207 -3.461 14.331 1.00 95.31 103 SER A N 1
ATOM 839 C CA . SER A 1 103 ? 11.730 -3.189 15.692 1.00 95.31 103 SER A CA 1
ATOM 840 C C . SER A 1 103 ? 10.201 -3.125 15.753 1.00 95.31 103 SER A C 1
ATOM 842 O O . SER A 1 103 ? 9.591 -3.796 16.579 1.00 95.31 103 SER A O 1
ATOM 844 N N . TRP A 1 104 ? 9.581 -2.397 14.821 1.00 95.50 104 TRP A N 1
ATOM 845 C CA . TRP A 1 104 ? 8.125 -2.291 14.703 1.00 95.50 104 TRP A CA 1
ATOM 846 C C . TRP A 1 104 ? 7.447 -3.641 14.425 1.00 95.50 104 TRP A C 1
ATOM 848 O O . TRP A 1 104 ? 6.470 -3.994 15.081 1.00 95.50 104 TRP A O 1
ATOM 858 N N . ILE A 1 105 ? 7.996 -4.451 13.515 1.00 94.94 105 ILE A N 1
ATOM 859 C CA . ILE A 1 105 ? 7.506 -5.817 13.290 1.00 94.94 105 ILE A CA 1
ATOM 860 C C . ILE A 1 105 ? 7.598 -6.632 14.574 1.00 94.94 105 ILE A C 1
ATOM 862 O O . ILE A 1 105 ? 6.652 -7.340 14.903 1.00 94.94 105 ILE A O 1
ATOM 866 N N . ARG A 1 106 ? 8.717 -6.546 15.304 1.00 94.56 106 ARG A N 1
ATOM 867 C CA . ARG A 1 106 ? 8.887 -7.289 16.555 1.00 94.56 106 ARG A CA 1
ATOM 868 C C . ARG A 1 106 ? 7.864 -6.860 17.604 1.00 94.56 106 ARG A C 1
ATOM 870 O O . ARG A 1 106 ? 7.289 -7.736 18.236 1.00 94.56 106 ARG A O 1
ATOM 877 N N . SER A 1 107 ? 7.583 -5.562 17.743 1.00 93.88 107 SER A N 1
ATOM 878 C CA . SER A 1 107 ? 6.574 -5.071 18.697 1.00 93.88 107 SER A CA 1
ATOM 879 C C . SER A 1 107 ? 5.148 -5.518 18.371 1.00 93.88 107 SER A C 1
ATOM 881 O O . SER A 1 107 ? 4.289 -5.497 19.243 1.00 93.88 107 SER A O 1
ATOM 883 N N . MET A 1 108 ? 4.891 -5.911 17.123 1.00 93.06 108 MET A N 1
ATOM 884 C CA . MET A 1 108 ? 3.585 -6.377 16.651 1.00 93.06 108 MET A CA 1
ATOM 885 C C . MET A 1 108 ? 3.415 -7.898 16.746 1.00 93.06 108 MET A C 1
ATOM 887 O O . MET A 1 108 ? 2.328 -8.398 16.469 1.00 93.06 108 MET A O 1
ATOM 891 N N . ARG A 1 109 ? 4.472 -8.644 17.094 1.00 93.50 109 ARG A N 1
ATOM 892 C CA . ARG A 1 109 ? 4.401 -10.095 17.304 1.00 93.50 109 ARG A CA 1
ATOM 893 C C . ARG A 1 109 ? 3.760 -10.401 18.648 1.00 93.50 109 ARG A C 1
ATOM 895 O O . ARG A 1 109 ? 3.955 -9.668 19.611 1.00 93.50 109 ARG A O 1
ATOM 902 N N . TYR A 1 110 ? 3.086 -11.543 18.730 1.00 92.75 110 TYR A N 1
ATOM 903 C CA . TYR A 1 110 ? 2.631 -12.063 20.017 1.00 92.75 110 TYR A CA 1
ATOM 904 C C . TYR A 1 110 ? 3.815 -12.474 20.909 1.00 92.75 110 TYR A C 1
ATOM 906 O O . TYR A 1 110 ? 3.896 -12.059 22.061 1.00 92.75 110 TYR A O 1
ATOM 914 N N . SER A 1 111 ? 4.757 -13.242 20.359 1.00 93.00 111 SER A N 1
ATOM 915 C CA . SER A 1 111 ? 6.052 -13.553 20.974 1.00 93.00 111 SER A CA 1
ATOM 916 C C . SER A 1 111 ? 7.079 -13.941 19.902 1.00 93.00 111 SER A C 1
ATOM 918 O O . SER A 1 111 ? 6.729 -14.119 18.732 1.00 93.00 111 SER A O 1
ATOM 920 N N . ASP A 1 112 ? 8.357 -14.077 20.268 1.00 89.25 112 ASP A N 1
ATOM 921 C CA . ASP A 1 112 ? 9.395 -14.484 19.310 1.00 89.25 112 ASP A CA 1
ATOM 922 C C . ASP A 1 112 ? 9.268 -15.960 18.884 1.00 89.25 112 ASP A C 1
ATOM 924 O O . ASP A 1 112 ? 9.515 -16.280 17.721 1.00 89.25 112 ASP A O 1
ATOM 928 N N . ASP A 1 113 ? 8.822 -16.847 19.781 1.00 91.88 113 ASP A N 1
ATOM 929 C CA . ASP A 1 113 ? 8.575 -18.272 19.507 1.00 91.88 113 ASP A CA 1
ATOM 930 C C . ASP A 1 113 ? 7.238 -18.519 18.789 1.00 91.88 113 ASP A C 1
ATOM 932 O O . ASP A 1 113 ? 7.108 -19.446 17.986 1.00 91.88 113 ASP A O 1
ATOM 936 N N . LYS A 1 114 ? 6.241 -17.663 19.036 1.00 91.56 114 LYS A N 1
ATOM 937 C CA . LYS A 1 114 ? 4.920 -17.709 18.403 1.00 91.56 114 LYS A CA 1
ATOM 938 C C . LYS A 1 114 ? 4.561 -16.321 17.887 1.00 91.56 114 LYS A C 1
ATOM 940 O O . LYS A 1 114 ? 3.730 -15.639 18.481 1.00 91.56 114 LYS A O 1
ATOM 945 N N . PRO A 1 115 ? 5.093 -15.916 16.720 1.00 90.25 115 PRO A N 1
ATOM 946 C CA . PRO A 1 115 ? 4.824 -14.588 16.173 1.00 90.25 115 PRO A CA 1
ATOM 947 C C . PRO A 1 115 ? 3.337 -14.314 15.945 1.00 90.25 115 PRO A C 1
ATOM 949 O O . PRO A 1 115 ? 2.908 -13.169 16.021 1.00 90.25 115 PRO A O 1
ATOM 952 N N . LEU A 1 116 ? 2.561 -15.364 15.631 1.00 95.56 116 LEU A N 1
ATOM 953 C CA . LEU A 1 116 ? 1.146 -15.299 15.243 1.00 95.56 116 LEU A CA 1
ATOM 954 C C . LEU A 1 116 ? 0.858 -14.271 14.128 1.00 95.56 116 LEU A C 1
ATOM 956 O O . LEU A 1 116 ? -0.275 -13.833 13.951 1.00 95.56 116 LEU A O 1
ATOM 960 N N . ALA A 1 117 ? 1.871 -13.928 13.339 1.00 94.81 117 ALA A N 1
ATOM 961 C CA . ALA A 1 117 ? 1.807 -12.985 12.238 1.00 94.81 117 ALA A CA 1
ATOM 962 C C . ALA A 1 117 ? 2.788 -13.408 11.137 1.00 94.81 117 ALA A C 1
ATOM 964 O O . ALA A 1 117 ? 3.773 -14.102 11.403 1.00 94.81 117 ALA A O 1
ATOM 965 N N . SER A 1 118 ? 2.500 -13.010 9.903 1.00 94.56 118 SER A N 1
ATOM 966 C CA . SER A 1 118 ? 3.423 -13.072 8.769 1.00 94.56 118 SER A CA 1
ATOM 967 C C . SER A 1 118 ? 3.922 -11.664 8.488 1.00 94.56 118 SER A C 1
ATOM 969 O O . SER A 1 118 ? 3.131 -10.728 8.535 1.00 94.56 118 SER A O 1
ATOM 971 N N . SER A 1 119 ? 5.206 -11.483 8.198 1.00 92.88 119 SER A N 1
ATOM 972 C CA . SER A 1 119 ? 5.734 -10.169 7.844 1.00 92.88 119 SER A CA 1
ATOM 973 C C . SER A 1 119 ? 6.732 -10.248 6.704 1.00 92.88 119 SER A C 1
ATOM 975 O O . SER A 1 119 ? 7.387 -11.267 6.489 1.00 92.88 119 SER A O 1
ATOM 977 N N . GLU A 1 120 ? 6.844 -9.149 5.971 1.00 89.62 120 GLU A N 1
ATOM 978 C CA . GLU A 1 120 ? 7.749 -9.028 4.837 1.00 89.62 120 GLU A CA 1
ATOM 979 C C . GLU A 1 120 ? 8.384 -7.641 4.834 1.00 89.62 120 GLU A C 1
ATOM 981 O O . GLU A 1 120 ? 7.710 -6.639 5.080 1.00 89.62 120 GLU A O 1
ATOM 986 N N . HIS A 1 121 ? 9.687 -7.599 4.562 1.00 86.62 121 HIS A N 1
ATOM 987 C CA . HIS A 1 121 ? 10.447 -6.368 4.395 1.00 86.62 121 HIS A CA 1
ATOM 988 C C . HIS A 1 121 ? 10.735 -6.135 2.915 1.00 86.62 121 HIS A C 1
ATOM 990 O O . HIS A 1 121 ? 11.204 -7.028 2.211 1.00 86.62 121 HIS A O 1
ATOM 996 N N . PHE A 1 122 ? 10.530 -4.901 2.479 1.00 82.62 122 PHE A N 1
ATOM 997 C CA . PHE A 1 122 ? 10.832 -4.423 1.141 1.00 82.62 122 PHE A CA 1
ATOM 998 C C . PHE A 1 122 ? 11.908 -3.360 1.252 1.00 82.62 122 PHE A C 1
ATOM 1000 O O . PHE A 1 122 ? 11.653 -2.257 1.727 1.00 82.62 122 PHE A O 1
ATOM 1007 N N . ASN A 1 123 ? 13.124 -3.679 0.835 1.00 77.69 123 ASN A N 1
ATOM 1008 C CA . ASN A 1 123 ? 14.183 -2.682 0.822 1.00 77.69 123 ASN A CA 1
ATOM 1009 C C . ASN A 1 123 ? 13.904 -1.614 -0.241 1.00 77.69 123 ASN A C 1
ATOM 1011 O O . ASN A 1 123 ? 13.268 -1.867 -1.264 1.00 77.69 123 ASN A O 1
ATOM 1015 N N . TRP A 1 124 ? 14.404 -0.407 -0.019 1.00 77.00 124 TRP A N 1
ATOM 1016 C CA . TRP A 1 124 ? 14.497 0.573 -1.090 1.00 77.00 124 TRP A CA 1
ATOM 1017 C C . TRP A 1 124 ? 15.572 0.151 -2.082 1.00 77.00 124 TRP A C 1
ATOM 1019 O O . TRP A 1 124 ? 16.600 -0.406 -1.684 1.00 77.00 124 TRP A O 1
ATOM 1029 N N . SER A 1 125 ? 15.334 0.405 -3.368 1.00 68.81 125 SER A N 1
ATOM 1030 C CA . SER A 1 125 ? 16.231 -0.074 -4.418 1.00 68.81 125 SER A CA 1
ATO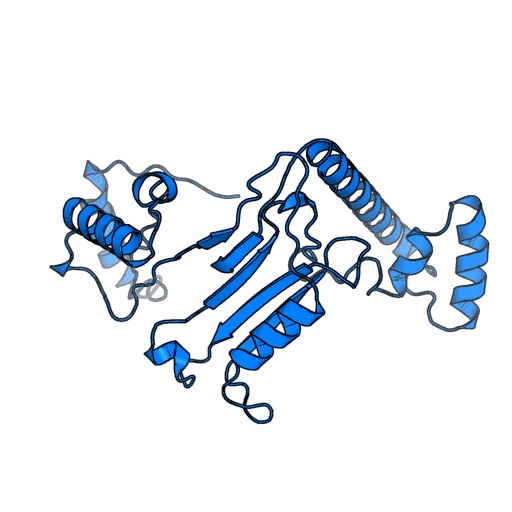M 1031 C C . SER A 1 125 ? 17.673 0.359 -4.170 1.00 68.81 125 SER A C 1
ATOM 1033 O O . SER A 1 125 ? 17.922 1.515 -3.852 1.00 68.81 125 SER A O 1
ATOM 1035 N N . LEU A 1 126 ? 18.614 -0.581 -4.325 1.00 64.75 126 LEU A N 1
ATOM 1036 C CA . LEU A 1 126 ? 20.056 -0.361 -4.130 1.00 64.75 126 LEU A CA 1
ATOM 1037 C C . LEU A 1 126 ? 20.477 -0.016 -2.686 1.00 64.75 126 LEU A C 1
ATOM 1039 O O . LEU A 1 126 ? 21.633 0.330 -2.458 1.00 64.75 126 LEU A O 1
ATOM 1043 N N . THR A 1 127 ? 19.584 -0.141 -1.697 1.00 71.25 127 THR A N 1
ATOM 1044 C CA . THR A 1 127 ? 19.901 0.126 -0.286 1.00 71.25 127 THR A CA 1
ATOM 1045 C C . THR A 1 127 ? 19.502 -1.048 0.606 1.00 71.25 127 THR A C 1
ATOM 1047 O O . THR A 1 127 ? 18.492 -1.701 0.376 1.00 71.25 127 THR A O 1
ATOM 1050 N N . SER A 1 128 ? 20.269 -1.308 1.664 1.00 75.50 128 SER A N 1
ATOM 1051 C CA . SER A 1 128 ? 19.886 -2.251 2.730 1.00 75.50 128 SER A CA 1
ATOM 1052 C C . SER A 1 128 ? 19.368 -1.549 3.991 1.00 75.50 128 SER A C 1
ATOM 1054 O O . SER A 1 128 ? 18.855 -2.192 4.906 1.00 75.50 128 SER A O 1
ATOM 1056 N N . GLN A 1 129 ? 19.515 -0.222 4.062 1.00 83.75 129 GLN A N 1
ATOM 1057 C CA . GLN A 1 129 ? 19.313 0.564 5.282 1.00 83.75 129 GLN A CA 1
ATOM 1058 C C . GLN A 1 129 ? 17.930 1.207 5.394 1.00 83.75 129 GLN A C 1
ATOM 1060 O O . GLN A 1 129 ? 17.547 1.616 6.493 1.00 83.75 129 GLN A O 1
ATOM 1065 N N . ALA A 1 130 ? 17.205 1.334 4.285 1.00 84.88 130 ALA A N 1
ATOM 1066 C CA . ALA A 1 130 ? 15.873 1.914 4.237 1.00 84.88 130 ALA A CA 1
ATOM 1067 C C . ALA A 1 130 ? 14.930 0.998 3.465 1.00 84.88 130 ALA A C 1
ATOM 1069 O O . ALA A 1 130 ? 15.354 0.213 2.614 1.00 84.88 130 ALA A O 1
ATOM 1070 N N . GLY A 1 131 ? 13.642 1.112 3.759 1.00 86.56 131 GLY A N 1
ATOM 1071 C CA . GLY A 1 131 ? 12.659 0.282 3.099 1.00 86.56 131 GLY A CA 1
ATOM 1072 C C . GLY A 1 131 ? 11.250 0.525 3.588 1.00 86.56 131 GLY A C 1
ATOM 1073 O O . GLY A 1 131 ? 10.879 1.606 4.031 1.00 86.56 131 GLY A O 1
ATOM 1074 N N . SER A 1 132 ? 10.450 -0.510 3.463 1.00 89.00 132 SER A N 1
ATOM 1075 C CA . SER A 1 132 ? 9.062 -0.595 3.870 1.00 89.00 132 SER A CA 1
ATOM 1076 C C . SER A 1 132 ? 8.825 -1.995 4.408 1.00 89.00 132 SER A C 1
ATOM 1078 O O . SER A 1 132 ? 9.625 -2.904 4.181 1.00 89.00 132 SER A O 1
ATOM 1080 N N . ALA A 1 133 ? 7.750 -2.188 5.145 1.00 91.50 133 ALA A N 1
ATOM 1081 C CA . ALA A 1 133 ? 7.422 -3.491 5.675 1.00 91.50 133 ALA A CA 1
ATOM 1082 C C . ALA A 1 133 ? 5.918 -3.650 5.789 1.00 91.50 133 ALA A C 1
ATOM 1084 O O . ALA A 1 133 ? 5.205 -2.680 6.029 1.00 91.50 133 ALA A O 1
ATOM 1085 N N . ARG A 1 134 ? 5.454 -4.885 5.641 1.00 93.50 134 ARG A N 1
ATOM 1086 C CA . ARG A 1 134 ? 4.071 -5.261 5.914 1.00 93.50 134 ARG A CA 1
ATOM 1087 C C . ARG A 1 134 ? 4.015 -6.372 6.939 1.00 93.50 134 ARG A C 1
ATOM 1089 O O . ARG A 1 134 ? 4.947 -7.173 7.046 1.00 93.50 134 ARG A O 1
ATOM 1096 N N . LEU A 1 135 ? 2.902 -6.434 7.648 1.00 94.81 135 LEU A N 1
ATOM 1097 C CA . LEU A 1 135 ? 2.593 -7.482 8.596 1.00 94.81 135 LEU A CA 1
ATOM 1098 C C . LEU A 1 135 ? 1.115 -7.848 8.483 1.00 94.81 135 LEU A C 1
ATOM 1100 O O . LEU A 1 135 ? 0.247 -6.985 8.426 1.00 94.81 135 LEU A O 1
ATOM 1104 N N . GLU A 1 136 ? 0.836 -9.143 8.470 1.00 95.69 136 GLU A N 1
ATOM 1105 C CA . GLU A 1 136 ? -0.507 -9.704 8.486 1.00 95.69 136 GLU A CA 1
ATOM 1106 C C . GLU A 1 136 ? -0.670 -10.572 9.732 1.00 95.69 136 GLU A C 1
ATOM 1108 O O . GLU A 1 136 ? 0.100 -11.509 9.968 1.00 95.69 136 GLU A O 1
ATOM 1113 N N . THR A 1 137 ? -1.669 -10.258 10.551 1.00 95.19 137 THR A N 1
ATOM 1114 C CA . THR A 1 137 ? -1.946 -10.990 11.789 1.00 95.19 137 THR A CA 1
ATOM 1115 C C . THR A 1 137 ? -2.748 -12.253 11.487 1.00 95.19 137 THR A C 1
ATOM 1117 O O . THR A 1 137 ? -3.699 -12.254 10.696 1.00 95.19 137 THR A O 1
ATOM 1120 N N . ARG A 1 138 ? -2.408 -13.359 12.156 1.00 94.19 138 ARG A N 1
ATOM 1121 C CA . ARG A 1 138 ? -3.240 -14.569 12.131 1.00 94.19 138 ARG A CA 1
ATOM 1122 C C . ARG A 1 138 ? -4.531 -14.326 12.907 1.00 94.19 138 ARG A C 1
ATOM 1124 O O . ARG A 1 138 ? -4.582 -13.502 13.815 1.00 94.19 138 ARG A O 1
ATOM 1131 N N . ARG A 1 139 ? -5.563 -15.124 12.613 1.00 91.31 139 ARG A N 1
ATOM 1132 C CA . ARG A 1 139 ? -6.861 -15.061 13.315 1.00 91.31 139 ARG A CA 1
ATOM 1133 C C . ARG A 1 139 ? -6.742 -15.191 14.837 1.00 91.31 139 ARG A C 1
ATOM 1135 O O . ARG A 1 139 ? -7.517 -14.578 15.552 1.00 91.31 139 ARG A O 1
ATOM 1142 N N . SER A 1 140 ? -5.768 -15.964 15.312 1.00 92.94 140 SER A N 1
ATOM 1143 C CA . SER A 1 140 ? -5.508 -16.189 16.737 1.00 92.94 140 SER A CA 1
ATOM 1144 C C . SER A 1 140 ? -4.689 -15.082 17.413 1.00 92.94 140 SER A C 1
ATOM 1146 O O . SER A 1 140 ? -4.402 -15.191 18.600 1.00 92.94 140 SER A O 1
ATOM 1148 N N . HIS A 1 141 ? -4.246 -14.056 16.682 1.00 95.31 141 HIS A N 1
ATOM 1149 C CA . HIS A 1 141 ? -3.439 -12.974 17.241 1.00 95.31 141 HIS A CA 1
ATOM 1150 C C . HIS A 1 141 ? -4.321 -11.998 18.047 1.00 95.31 141 HIS A C 1
ATOM 1152 O O . HIS A 1 141 ? -5.340 -11.557 17.517 1.00 95.31 141 HIS A O 1
ATOM 1158 N N . PRO A 1 142 ? -3.934 -11.555 19.259 1.00 93.06 142 PRO A N 1
ATOM 1159 C CA . PRO A 1 142 ? -4.730 -10.594 20.039 1.00 93.06 142 PRO A CA 1
ATOM 1160 C C . PRO A 1 142 ? -4.984 -9.256 19.321 1.00 93.06 142 PRO A C 1
ATOM 1162 O O . PRO A 1 142 ? -6.080 -8.716 19.352 1.00 93.06 142 PRO A O 1
ATOM 1165 N N . LEU A 1 143 ? -4.005 -8.733 18.578 1.00 92.12 143 LEU A N 1
ATOM 1166 C CA . LEU A 1 143 ? -4.237 -7.547 17.733 1.00 92.12 143 LEU A CA 1
ATOM 1167 C C . LEU A 1 143 ? -5.334 -7.754 16.669 1.00 92.12 143 LEU A C 1
ATOM 1169 O O . LEU A 1 143 ? -5.996 -6.788 16.299 1.00 92.12 143 LEU A O 1
ATOM 1173 N N . ARG A 1 144 ? -5.583 -8.995 16.215 1.00 90.50 144 ARG A N 1
ATOM 1174 C CA . ARG A 1 144 ? -6.676 -9.296 15.279 1.00 90.50 144 ARG A CA 1
ATOM 1175 C C . ARG A 1 144 ? -8.038 -9.110 15.939 1.00 90.50 144 ARG A C 1
ATOM 1177 O O . ARG A 1 144 ? -8.931 -8.568 15.295 1.00 90.50 144 ARG A O 1
ATOM 1184 N N . SER A 1 145 ? -8.200 -9.516 17.203 1.00 83.75 145 SER A N 1
ATOM 1185 C CA . SER A 1 145 ? -9.436 -9.240 17.950 1.00 83.75 145 SER A CA 1
ATOM 1186 C C . SER A 1 145 ? -9.599 -7.749 18.250 1.00 83.75 145 SER A C 1
ATOM 1188 O O . SER A 1 145 ? -10.724 -7.266 18.308 1.00 83.75 145 SER A O 1
ATOM 1190 N N .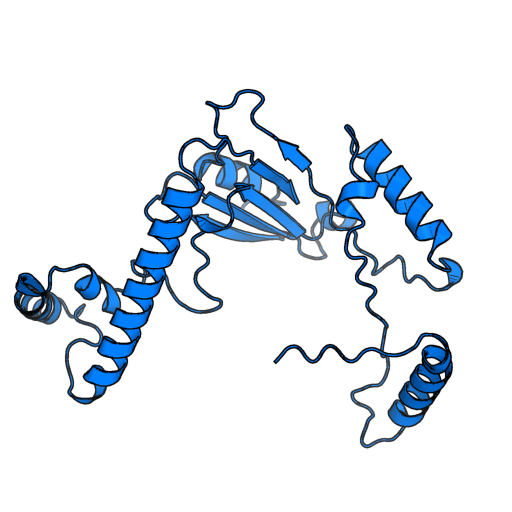 GLY A 1 146 ? -8.491 -7.007 18.340 1.00 84.75 146 GLY A N 1
ATOM 1191 C CA . GLY A 1 146 ? -8.471 -5.541 18.351 1.00 84.75 146 GLY A CA 1
ATOM 1192 C C . GLY A 1 146 ? -8.737 -4.869 16.994 1.00 84.75 146 GLY A C 1
ATOM 1193 O O . GLY A 1 146 ? -8.734 -3.645 16.924 1.00 84.75 146 GLY A O 1
ATOM 1194 N N . GLY A 1 147 ? -8.964 -5.636 15.919 1.00 87.00 147 GLY A N 1
ATOM 1195 C CA . GLY A 1 147 ? -9.302 -5.120 14.587 1.00 87.00 147 GLY A CA 1
ATOM 1196 C C . GLY A 1 147 ? -8.122 -4.920 13.628 1.00 87.00 147 GLY A C 1
ATOM 1197 O O . GLY A 1 147 ? -8.341 -4.552 12.477 1.00 87.00 147 GLY A O 1
ATOM 1198 N N . ILE A 1 148 ? -6.882 -5.207 14.038 1.00 90.00 148 ILE A N 1
ATOM 1199 C CA . ILE A 1 148 ? -5.700 -5.062 13.174 1.00 90.00 148 ILE A CA 1
ATOM 1200 C C . ILE A 1 148 ? -5.478 -6.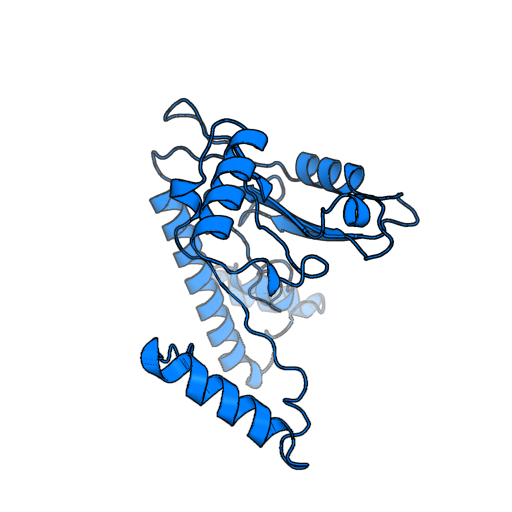364 12.410 1.00 90.00 148 ILE A C 1
ATOM 1202 O O . ILE A 1 148 ? -4.914 -7.330 12.929 1.00 90.00 148 ILE A O 1
ATOM 1206 N N . ALA A 1 149 ? -5.950 -6.394 11.167 1.00 92.44 149 ALA A N 1
ATOM 1207 C CA . ALA A 1 149 ? -5.819 -7.526 10.254 1.00 92.44 149 ALA A CA 1
ATOM 1208 C C . ALA A 1 149 ? -4.502 -7.547 9.480 1.00 92.44 149 ALA A C 1
ATOM 1210 O O . ALA A 1 149 ? -3.885 -8.595 9.278 1.00 92.44 149 ALA A O 1
ATOM 1211 N N . TYR A 1 150 ? -4.123 -6.370 9.022 1.00 94.25 150 TYR A N 1
ATOM 1212 C CA . TYR A 1 150 ? -3.017 -6.108 8.133 1.00 94.25 150 TYR A CA 1
ATOM 1213 C C . TYR A 1 150 ? -2.506 -4.720 8.483 1.00 94.25 150 TYR A C 1
ATOM 1215 O O . TYR A 1 150 ? -3.301 -3.862 8.859 1.00 94.25 150 TYR A O 1
ATOM 1223 N N . THR A 1 151 ? -1.203 -4.519 8.371 1.00 93.69 151 THR A N 1
ATOM 1224 C CA . THR A 1 151 ? -0.618 -3.189 8.439 1.00 93.69 151 THR A CA 1
ATOM 1225 C C . THR A 1 151 ? 0.630 -3.104 7.575 1.00 93.69 151 THR A C 1
ATOM 1227 O O . THR A 1 151 ? 1.318 -4.104 7.331 1.00 93.69 151 THR A O 1
ATOM 1230 N N . GLN A 1 152 ? 0.939 -1.903 7.108 1.00 93.44 152 GLN A N 1
ATOM 1231 C CA . GLN A 1 152 ? 2.093 -1.626 6.286 1.00 93.44 152 GLN A CA 1
ATOM 1232 C C . GLN A 1 152 ? 2.696 -0.267 6.624 1.00 93.44 152 GLN A C 1
ATOM 1234 O O . GLN A 1 152 ? 2.030 0.753 6.535 1.00 93.44 152 GLN A O 1
ATOM 1239 N N . ARG A 1 153 ? 4.001 -0.238 6.898 1.00 92.94 153 ARG A N 1
ATOM 1240 C CA . ARG A 1 153 ? 4.790 0.996 6.976 1.00 92.94 153 ARG A CA 1
ATOM 1241 C C . ARG A 1 153 ? 5.610 1.174 5.723 1.00 92.94 153 ARG A C 1
ATOM 1243 O O . ARG A 1 153 ? 6.364 0.273 5.343 1.00 92.94 153 ARG A O 1
ATOM 1250 N N . TYR A 1 154 ? 5.471 2.314 5.064 1.00 89.12 154 TYR A N 1
ATOM 1251 C CA . TYR A 1 154 ? 6.055 2.505 3.754 1.00 89.12 154 TYR A CA 1
ATOM 1252 C C . TYR A 1 154 ? 6.390 3.969 3.446 1.00 89.12 154 TYR A C 1
ATOM 1254 O O . TYR A 1 154 ? 5.725 4.891 3.902 1.00 89.12 154 TYR A O 1
ATOM 1262 N N . ASN A 1 155 ? 7.459 4.194 2.682 1.00 83.38 155 ASN A N 1
ATOM 1263 C CA . ASN A 1 155 ? 7.857 5.548 2.277 1.00 83.38 155 ASN A CA 1
ATOM 1264 C C . ASN A 1 155 ? 6.876 6.071 1.211 1.00 83.38 155 ASN A C 1
ATOM 1266 O O . ASN A 1 155 ? 6.465 5.306 0.341 1.00 83.38 155 ASN A O 1
ATOM 1270 N N . VAL A 1 156 ? 6.497 7.352 1.238 1.00 76.94 156 VAL A N 1
ATOM 1271 C CA . VAL A 1 156 ? 5.441 7.878 0.341 1.00 76.94 156 VAL A CA 1
ATOM 1272 C C . VAL A 1 156 ? 5.836 7.805 -1.139 1.00 76.94 156 VAL A C 1
ATOM 1274 O O . VAL A 1 156 ? 4.985 7.562 -1.995 1.00 76.94 156 VAL A O 1
ATOM 1277 N N . ASN A 1 157 ? 7.131 7.910 -1.450 1.00 74.44 157 ASN A N 1
ATOM 1278 C CA . ASN A 1 157 ? 7.627 7.673 -2.802 1.00 74.44 157 ASN A CA 1
ATOM 1279 C C . ASN A 1 157 ? 7.634 6.168 -3.130 1.00 74.44 157 ASN A C 1
ATOM 1281 O O . ASN A 1 157 ? 8.622 5.461 -2.896 1.00 74.44 157 ASN A O 1
ATOM 1285 N N . LYS A 1 158 ? 6.510 5.702 -3.694 1.00 67.75 158 LYS A N 1
ATOM 1286 C CA . LYS A 1 158 ? 6.286 4.315 -4.130 1.00 67.75 158 LYS A CA 1
ATOM 1287 C C . LYS A 1 158 ? 7.156 3.886 -5.314 1.00 67.75 158 LYS A C 1
ATOM 1289 O O . LYS A 1 158 ? 7.359 2.688 -5.521 1.00 67.75 158 LYS A O 1
ATOM 1294 N N . ASP A 1 159 ? 7.720 4.833 -6.056 1.00 63.72 159 ASP A N 1
ATOM 1295 C CA . ASP A 1 159 ? 8.465 4.544 -7.283 1.00 63.72 159 ASP A CA 1
ATOM 1296 C C . ASP A 1 159 ? 9.866 4.001 -6.996 1.00 63.72 159 ASP A C 1
ATOM 1298 O O . ASP A 1 159 ? 10.364 3.150 -7.737 1.00 63.72 159 ASP A O 1
ATOM 1302 N N . LEU A 1 160 ? 10.447 4.396 -5.858 1.00 65.94 160 LEU A N 1
ATOM 1303 C CA . LEU A 1 160 ? 11.729 3.889 -5.355 1.00 65.94 160 LEU A CA 1
ATOM 1304 C C . LEU A 1 160 ? 11.618 2.511 -4.675 1.00 65.94 160 LEU A C 1
ATOM 1306 O O . LEU A 1 160 ? 12.629 1.925 -4.261 1.00 65.94 160 LEU A O 1
ATOM 1310 N N . PHE A 1 161 ? 10.404 1.953 -4.584 1.00 61.94 161 PHE A N 1
ATOM 1311 C CA . PHE A 1 161 ? 10.197 0.632 -4.003 1.00 61.94 161 PHE A CA 1
ATOM 1312 C C . PHE A 1 161 ? 10.830 -0.421 -4.880 1.00 61.94 161 PHE A C 1
ATOM 1314 O O . PHE A 1 161 ? 10.456 -0.618 -6.041 1.00 61.94 161 PHE A O 1
ATOM 1321 N N . TRP A 1 162 ? 11.685 -1.211 -4.245 1.00 55.34 162 TRP A N 1
ATOM 1322 C CA . TRP A 1 162 ? 11.909 -2.550 -4.720 1.00 55.34 162 TRP A CA 1
ATOM 1323 C C . TRP A 1 162 ? 10.667 -3.379 -4.395 1.00 55.34 162 TRP A C 1
ATOM 1325 O O . TRP A 1 162 ? 10.527 -3.933 -3.308 1.00 55.34 162 TRP A O 1
ATOM 1335 N N . THR A 1 163 ? 9.737 -3.461 -5.339 1.00 51.66 163 THR A N 1
ATOM 1336 C CA . THR A 1 163 ? 8.780 -4.567 -5.346 1.00 51.66 163 THR A CA 1
ATOM 1337 C C . THR A 1 163 ? 9.439 -5.659 -6.176 1.00 51.66 163 THR A C 1
ATOM 1339 O O . THR A 1 163 ? 9.581 -5.472 -7.387 1.00 51.66 163 THR A O 1
ATOM 1342 N N . PRO A 1 164 ? 9.902 -6.772 -5.571 1.00 50.03 164 PRO A N 1
ATOM 1343 C CA . PRO A 1 164 ? 10.175 -7.960 -6.362 1.00 50.03 164 PRO A CA 1
ATOM 1344 C C . PRO A 1 164 ? 8.838 -8.252 -7.035 1.00 50.03 164 PRO A C 1
ATOM 1346 O O . PRO A 1 164 ? 7.841 -8.480 -6.343 1.00 50.03 164 PRO A O 1
ATOM 1349 N N . ALA A 1 165 ? 8.753 -8.047 -8.352 1.00 46.62 165 ALA A N 1
ATOM 1350 C CA . ALA A 1 165 ? 7.509 -8.224 -9.084 1.00 46.62 165 ALA A CA 1
ATOM 1351 C C . ALA A 1 165 ? 6.958 -9.586 -8.673 1.00 46.62 165 ALA A C 1
ATOM 1353 O O . ALA A 1 165 ? 7.702 -10.547 -8.755 1.00 46.62 165 ALA A O 1
ATOM 1354 N N . LYS A 1 166 ? 5.743 -9.637 -8.112 1.00 40.44 166 LYS A N 1
ATOM 1355 C CA . LYS A 1 166 ? 5.099 -10.830 -7.532 1.00 40.44 166 LYS A CA 1
ATOM 1356 C C . LYS A 1 166 ? 5.676 -12.137 -8.122 1.00 40.44 166 LYS A C 1
ATOM 1358 O O . LYS A 1 166 ? 5.316 -12.486 -9.238 1.00 40.44 166 LYS A O 1
ATOM 1363 N N . GLN A 1 167 ? 6.546 -12.813 -7.352 1.00 44.28 167 GLN A N 1
ATOM 1364 C CA . GLN A 1 167 ? 7.303 -14.055 -7.654 1.00 44.28 167 GLN A CA 1
ATOM 1365 C C . GLN A 1 167 ? 8.719 -13.959 -8.268 1.00 44.28 167 GLN A C 1
ATOM 1367 O O . GLN A 1 167 ? 9.398 -14.983 -8.325 1.00 44.28 167 GLN A O 1
ATOM 1372 N N . ASP A 1 168 ? 9.233 -12.785 -8.616 1.00 42.03 168 ASP A N 1
ATOM 1373 C CA . ASP A 1 168 ? 10.577 -12.614 -9.169 1.00 42.03 168 ASP A CA 1
ATOM 1374 C C . ASP A 1 168 ? 11.559 -12.105 -8.111 1.00 42.03 168 ASP A C 1
ATOM 1376 O O . ASP A 1 168 ? 11.458 -11.005 -7.565 1.00 42.03 168 ASP A O 1
ATOM 1380 N N . ARG A 1 169 ? 12.531 -12.973 -7.837 1.00 49.25 169 ARG A N 1
ATOM 1381 C CA . ARG A 1 169 ? 13.710 -12.754 -7.007 1.00 49.25 169 ARG A CA 1
ATOM 1382 C C . ARG A 1 169 ? 14.447 -11.483 -7.469 1.00 49.25 169 ARG A C 1
ATOM 1384 O O . ARG A 1 169 ? 14.538 -11.185 -8.658 1.00 49.25 169 ARG A O 1
ATOM 1391 N N . ALA A 1 170 ? 14.949 -10.709 -6.511 1.00 50.81 170 ALA A N 1
ATOM 1392 C CA . ALA A 1 170 ? 15.701 -9.491 -6.762 1.00 50.81 170 ALA A CA 1
ATOM 1393 C C . ALA A 1 170 ? 16.898 -9.721 -7.714 1.00 50.81 170 ALA A C 1
ATOM 1395 O O . ALA A 1 170 ? 17.490 -10.796 -7.713 1.00 50.81 170 ALA A O 1
ATOM 1396 N N . LEU A 1 171 ? 17.317 -8.689 -8.463 1.00 49.75 171 LEU A N 1
ATOM 1397 C CA . LEU A 1 171 ? 18.506 -8.692 -9.331 1.00 49.75 171 LEU A CA 1
ATOM 1398 C C . LEU A 1 171 ? 19.745 -9.262 -8.621 1.00 49.75 171 LEU A C 1
ATOM 1400 O O . LEU A 1 171 ? 20.543 -9.948 -9.242 1.00 49.75 171 LEU A O 1
ATOM 1404 N N . PHE A 1 172 ? 19.865 -8.996 -7.317 1.00 50.91 172 PHE A N 1
ATOM 1405 C CA . PHE A 1 172 ? 20.968 -9.446 -6.465 1.00 50.91 172 PHE A CA 1
ATOM 1406 C C . PHE A 1 172 ? 20.641 -10.679 -5.615 1.00 50.91 172 PHE A C 1
ATOM 1408 O O . PHE A 1 172 ? 21.510 -11.174 -4.907 1.00 50.91 172 PHE A O 1
ATOM 1415 N N . SER A 1 173 ? 19.401 -11.174 -5.640 1.00 49.38 173 SER A N 1
ATOM 1416 C CA . SER A 1 173 ? 19.034 -12.431 -4.973 1.00 49.38 173 SER A CA 1
ATOM 1417 C C . SER A 1 173 ? 18.946 -13.606 -5.947 1.00 49.38 173 SER A C 1
ATOM 1419 O O . SER A 1 173 ? 18.600 -14.710 -5.538 1.00 49.38 173 SER A O 1
ATOM 1421 N N . GLU A 1 174 ? 19.221 -13.374 -7.231 1.00 54.72 174 GLU A N 1
ATOM 1422 C CA . GLU A 1 174 ? 19.445 -14.416 -8.226 1.00 54.72 174 GLU A CA 1
ATOM 1423 C C . GLU A 1 174 ? 20.928 -14.454 -8.577 1.00 54.72 174 GLU A C 1
ATOM 1425 O O . GLU A 1 174 ? 21.378 -13.622 -9.368 1.00 54.72 174 GLU A O 1
ATOM 1430 N N . PRO A 1 175 ? 21.685 -15.443 -8.076 1.00 56.69 175 PRO A N 1
ATOM 1431 C CA . PRO A 1 175 ? 23.088 -15.630 -8.459 1.00 56.69 175 PRO A CA 1
ATOM 1432 C C . PRO A 1 175 ? 23.278 -15.666 -9.987 1.00 56.69 175 PRO A C 1
ATOM 1434 O O . PRO A 1 175 ? 24.255 -15.174 -10.536 1.00 56.69 175 PRO A O 1
ATOM 1437 N N . ASN A 1 176 ? 22.259 -16.149 -10.705 1.00 54.06 176 ASN A N 1
ATOM 1438 C CA . ASN A 1 176 ? 22.235 -16.237 -12.163 1.00 54.06 176 ASN A CA 1
ATOM 1439 C C . ASN A 1 176 ? 22.127 -14.874 -12.885 1.00 54.06 176 ASN A C 1
ATOM 1441 O O . ASN A 1 176 ? 22.238 -14.843 -14.112 1.00 54.06 176 ASN A O 1
ATOM 1445 N N . LEU A 1 177 ? 21.827 -13.782 -12.170 1.00 54.94 177 LEU A N 1
ATOM 1446 C CA . LEU A 1 177 ? 21.658 -12.423 -12.706 1.00 54.94 177 LEU A CA 1
ATOM 1447 C C . LEU A 1 177 ? 22.799 -11.478 -12.328 1.00 54.94 177 LEU A C 1
ATOM 1449 O O . LEU A 1 177 ? 22.878 -10.389 -12.893 1.00 54.94 177 LEU A O 1
ATOM 1453 N N . GLU A 1 178 ? 23.694 -11.893 -11.433 1.00 59.25 178 GLU A N 1
ATOM 1454 C CA . GLU A 1 178 ? 24.816 -11.084 -10.951 1.00 59.25 178 GLU A CA 1
ATOM 1455 C C . GLU A 1 178 ? 25.684 -10.565 -12.113 1.00 59.25 178 GLU A C 1
ATOM 1457 O O . GLU A 1 178 ? 25.965 -9.368 -12.199 1.00 59.25 178 GLU A O 1
ATOM 1462 N N . GLY A 1 179 ? 25.973 -11.414 -13.103 1.00 60.69 179 GLY A N 1
ATOM 1463 C CA . GLY A 1 179 ? 26.749 -11.045 -14.290 1.00 60.69 179 GLY A CA 1
ATOM 1464 C C . GLY A 1 179 ? 26.107 -10.002 -15.205 1.00 60.69 179 GLY A C 1
ATOM 1465 O O . GLY A 1 179 ? 26.794 -9.415 -16.033 1.00 60.69 179 GLY A O 1
ATOM 1466 N N . LEU A 1 180 ? 24.807 -9.713 -15.069 1.00 61.28 180 LEU A N 1
ATOM 1467 C CA . LEU A 1 180 ? 24.149 -8.645 -15.840 1.00 61.28 180 LEU A CA 1
ATOM 1468 C C . LEU A 1 180 ? 24.544 -7.245 -15.367 1.00 61.28 180 LEU A C 1
ATOM 1470 O O . LEU A 1 180 ? 24.305 -6.274 -16.085 1.00 61.28 180 LEU A O 1
ATOM 1474 N N . THR A 1 181 ? 25.133 -7.147 -14.175 1.00 61.91 181 THR A N 1
ATOM 1475 C CA . THR A 1 181 ? 25.700 -5.904 -13.644 1.00 61.91 181 THR A CA 1
ATOM 1476 C C . THR A 1 181 ? 27.120 -5.648 -14.146 1.00 61.91 181 THR A C 1
ATOM 1478 O O . THR A 1 181 ? 27.597 -4.516 -14.069 1.00 61.91 181 THR A O 1
ATOM 1481 N N . CYS A 1 182 ? 27.782 -6.661 -14.718 1.00 62.91 182 CYS A N 1
ATOM 1482 C CA . CYS A 1 182 ? 29.092 -6.495 -15.327 1.00 62.91 182 CYS A CA 1
ATOM 1483 C C . CYS A 1 182 ? 28.980 -5.670 -16.620 1.00 62.91 182 CYS A C 1
ATOM 1485 O O . CYS A 1 182 ? 28.096 -5.927 -17.447 1.00 62.91 182 CYS A O 1
ATOM 1487 N N . PRO A 1 183 ? 29.891 -4.707 -16.843 1.00 66.56 183 PRO A N 1
ATOM 1488 C CA . PRO A 1 183 ? 30.032 -4.049 -18.134 1.00 66.56 183 PRO A CA 1
ATOM 1489 C C . PRO A 1 183 ? 30.135 -5.079 -19.270 1.00 66.56 183 PRO A C 1
ATOM 1491 O O . PRO A 1 183 ? 30.750 -6.129 -19.064 1.00 66.56 183 PRO A O 1
ATOM 1494 N N . PRO A 1 184 ? 29.605 -4.797 -20.477 1.00 65.81 184 PRO A N 1
ATOM 1495 C CA . PRO A 1 184 ? 29.691 -5.727 -21.605 1.00 65.81 184 PRO A CA 1
ATOM 1496 C C . PRO A 1 184 ? 31.117 -6.214 -21.888 1.00 65.81 184 PRO A C 1
ATOM 1498 O O . PRO A 1 184 ? 31.305 -7.378 -22.218 1.00 65.81 184 PRO A O 1
ATOM 1501 N N . SER A 1 185 ? 32.113 -5.349 -21.682 1.00 70.06 185 SER A N 1
ATOM 1502 C CA . SER A 1 185 ? 33.541 -5.652 -21.833 1.00 70.06 185 SER A CA 1
ATOM 1503 C C . SER A 1 185 ? 34.099 -6.649 -20.811 1.00 70.06 185 SER A C 1
ATOM 1505 O O . SER A 1 185 ? 35.152 -7.227 -21.047 1.00 70.06 185 SER A O 1
ATOM 1507 N N . LEU A 1 186 ? 33.423 -6.846 -19.677 1.00 68.31 186 LEU A N 1
ATOM 1508 C CA . LEU A 1 186 ? 33.854 -7.725 -18.583 1.00 68.31 186 LEU A CA 1
ATOM 1509 C C . LEU A 1 186 ? 32.964 -8.961 -18.431 1.00 68.31 186 LEU A C 1
ATOM 1511 O O . LEU A 1 186 ? 33.233 -9.817 -17.589 1.00 68.31 186 LEU A O 1
ATOM 1515 N N . LEU A 1 187 ? 31.906 -9.066 -19.236 1.00 68.56 187 LEU A N 1
ATOM 1516 C CA . LEU A 1 187 ? 30.932 -10.142 -19.123 1.00 68.56 187 LEU A CA 1
ATOM 1517 C C . LEU A 1 187 ? 31.563 -11.511 -19.399 1.00 68.56 187 LEU A C 1
ATOM 1519 O O . LEU A 1 187 ? 31.307 -12.449 -18.652 1.00 68.56 187 LEU A O 1
ATOM 1523 N N . ASP A 1 188 ? 32.421 -11.623 -20.413 1.00 64.75 188 ASP A N 1
ATOM 1524 C CA . ASP A 1 188 ? 33.076 -12.891 -20.755 1.00 64.75 188 ASP A CA 1
ATOM 1525 C C . ASP A 1 188 ? 34.029 -13.355 -19.645 1.00 64.75 188 ASP A C 1
ATOM 1527 O O . ASP A 1 188 ? 34.026 -14.528 -19.269 1.00 64.75 188 ASP A O 1
ATOM 1531 N N . ALA A 1 189 ? 34.771 -12.422 -19.040 1.00 67.81 189 ALA A N 1
ATOM 1532 C CA . ALA A 1 189 ? 35.633 -12.699 -17.892 1.00 67.81 189 ALA A CA 1
ATOM 1533 C C . ALA A 1 189 ? 34.820 -13.143 -16.664 1.00 67.81 189 ALA A C 1
ATOM 1535 O O . ALA A 1 189 ? 35.186 -14.112 -15.995 1.00 67.81 189 ALA A O 1
ATOM 1536 N N . TRP A 1 190 ? 33.682 -12.492 -16.402 1.00 68.81 190 TRP A N 1
ATOM 1537 C CA . TRP A 1 190 ? 32.768 -12.900 -15.336 1.00 68.81 190 TRP A CA 1
ATOM 1538 C C . TRP A 1 190 ? 32.175 -14.289 -15.596 1.00 68.81 190 TRP A C 1
ATOM 1540 O O . TRP A 1 190 ? 32.141 -15.109 -14.685 1.00 68.81 190 TRP A O 1
ATOM 1550 N N . ILE A 1 191 ? 31.772 -14.602 -16.833 1.00 63.00 191 ILE A N 1
ATOM 1551 C CA . ILE A 1 191 ? 31.259 -15.930 -17.208 1.00 63.00 191 ILE A CA 1
ATOM 1552 C C . ILE A 1 191 ? 32.320 -17.007 -16.952 1.00 63.00 191 ILE A C 1
ATOM 1554 O O . ILE A 1 191 ? 31.999 -18.062 -16.401 1.00 63.00 191 ILE A O 1
ATOM 1558 N N . VAL A 1 192 ? 33.578 -16.755 -17.327 1.00 64.44 192 VAL A N 1
ATOM 1559 C CA . VAL A 1 192 ? 34.697 -17.681 -17.085 1.00 64.44 192 VAL A CA 1
ATOM 1560 C C . VAL A 1 192 ? 34.929 -17.886 -15.586 1.00 64.44 192 VAL A C 1
ATOM 1562 O O . VAL A 1 192 ? 35.003 -19.031 -15.139 1.00 64.44 192 VAL A O 1
ATOM 1565 N N . ALA A 1 193 ? 34.966 -16.808 -14.800 1.00 64.19 193 ALA A N 1
ATOM 1566 C CA . ALA A 1 193 ? 35.135 -16.885 -13.351 1.00 64.19 193 ALA A CA 1
ATOM 1567 C C . ALA A 1 193 ? 33.954 -17.603 -12.671 1.00 64.19 193 ALA A C 1
ATOM 1569 O O . ALA A 1 193 ? 34.146 -18.524 -11.881 1.00 64.19 193 ALA A O 1
ATOM 1570 N N . ALA A 1 194 ? 32.716 -17.264 -13.026 1.00 59.69 194 ALA A N 1
ATOM 1571 C CA . ALA A 1 194 ? 31.520 -17.853 -12.432 1.00 59.69 194 ALA A CA 1
ATOM 1572 C C . ALA A 1 194 ? 31.376 -19.356 -12.749 1.00 59.69 194 ALA A C 1
ATOM 1574 O O . ALA A 1 194 ? 30.816 -20.110 -11.944 1.00 59.69 194 ALA A O 1
ATOM 1575 N N . ARG A 1 195 ? 31.906 -19.819 -13.896 1.00 60.00 195 ARG A N 1
ATOM 1576 C CA . ARG A 1 195 ? 31.968 -21.250 -14.264 1.00 60.00 195 ARG A CA 1
ATOM 1577 C C . ARG A 1 195 ? 32.864 -22.047 -13.321 1.00 60.00 195 ARG A C 1
ATOM 1579 O O . ARG A 1 195 ? 32.514 -23.177 -12.987 1.00 60.00 195 ARG A O 1
ATOM 1586 N N . GLN A 1 196 ? 33.970 -21.463 -12.863 1.00 60.62 196 GLN A N 1
ATOM 1587 C CA . GLN A 1 196 ? 34.898 -22.127 -11.942 1.00 60.62 196 GLN A CA 1
ATOM 1588 C C . GLN A 1 196 ? 34.268 -22.378 -10.562 1.00 60.62 196 GLN A C 1
ATOM 1590 O O . GLN A 1 196 ? 34.562 -23.391 -9.934 1.00 60.62 196 GLN A O 1
ATOM 1595 N N . TYR A 1 197 ? 33.335 -21.524 -10.128 1.00 55.72 197 TYR A N 1
ATOM 1596 C CA . TYR A 1 197 ? 32.715 -21.595 -8.797 1.00 55.72 197 TYR A CA 1
ATOM 1597 C C . TYR A 1 197 ? 31.307 -22.222 -8.765 1.00 55.72 197 TYR A C 1
ATOM 1599 O O . TYR A 1 197 ? 30.607 -22.086 -7.767 1.00 55.72 197 TYR A O 1
ATOM 1607 N N . ARG A 1 198 ? 30.854 -22.897 -9.838 1.00 53.47 198 ARG A N 1
ATOM 1608 C CA . ARG A 1 198 ? 29.487 -23.471 -9.983 1.00 53.47 198 ARG A CA 1
ATOM 1609 C C . ARG A 1 198 ? 28.323 -22.481 -9.754 1.00 53.47 198 ARG A C 1
ATOM 1611 O O . ARG A 1 198 ? 27.174 -22.906 -9.674 1.00 53.47 198 ARG A O 1
ATOM 1618 N N . ASN A 1 199 ? 28.598 -21.176 -9.741 1.00 51.22 199 ASN A N 1
ATOM 1619 C CA . ASN A 1 199 ? 27.613 -20.103 -9.560 1.00 51.22 199 ASN A CA 1
ATOM 1620 C C . ASN A 1 199 ? 27.197 -19.436 -10.885 1.00 51.22 199 ASN A C 1
ATOM 1622 O O . ASN A 1 199 ? 26.384 -18.520 -10.879 1.00 51.22 199 ASN A O 1
ATOM 1626 N N . ALA A 1 200 ? 27.709 -19.902 -12.033 1.00 51.84 200 ALA A N 1
ATOM 1627 C CA . ALA A 1 200 ? 27.469 -19.297 -13.353 1.00 51.84 200 ALA A CA 1
ATOM 1628 C C . ALA A 1 200 ? 26.004 -19.223 -13.798 1.00 51.84 200 ALA A C 1
ATOM 1630 O O . ALA A 1 200 ? 25.698 -18.540 -14.779 1.00 51.84 200 ALA A O 1
ATOM 1631 N N . GLY A 1 201 ? 25.099 -19.946 -13.138 1.00 54.62 201 GLY A N 1
ATOM 1632 C CA . GLY A 1 201 ? 23.697 -19.919 -13.500 1.00 54.62 201 GLY A CA 1
ATOM 1633 C C . GLY A 1 201 ? 23.441 -20.171 -14.984 1.00 54.62 201 GLY A C 1
ATOM 1634 O O . GLY A 1 201 ? 24.099 -20.977 -15.634 1.00 54.62 201 GLY A O 1
ATOM 1635 N N . LEU A 1 202 ? 22.482 -19.429 -15.532 1.00 49.75 202 LEU A N 1
ATOM 1636 C CA . LEU A 1 202 ? 22.002 -19.498 -16.917 1.00 49.75 202 LEU A CA 1
ATOM 1637 C C . LEU A 1 202 ? 23.013 -19.043 -17.984 1.00 49.75 202 LEU A C 1
ATOM 1639 O O . LEU A 1 202 ? 22.610 -18.835 -19.119 1.00 49.75 202 LEU A O 1
ATOM 1643 N N . ALA A 1 203 ? 24.293 -18.857 -17.673 1.00 50.09 203 ALA A N 1
ATOM 1644 C CA . ALA A 1 203 ? 25.275 -18.324 -18.619 1.00 50.09 203 ALA A CA 1
ATOM 1645 C C . ALA A 1 203 ? 25.927 -19.383 -19.545 1.00 50.09 203 ALA A C 1
ATOM 1647 O O . ALA A 1 203 ? 27.007 -19.144 -20.090 1.00 50.09 203 ALA A O 1
ATOM 1648 N N . THR A 1 204 ? 25.345 -20.582 -19.690 1.00 49.44 204 THR A N 1
ATOM 1649 C CA . THR A 1 204 ? 26.101 -21.760 -20.174 1.00 49.44 204 THR A CA 1
ATOM 1650 C C . THR A 1 204 ? 25.437 -22.659 -21.230 1.00 49.44 204 THR A C 1
ATOM 1652 O O . THR A 1 204 ? 25.977 -23.723 -21.505 1.00 49.44 204 THR A O 1
ATOM 1655 N N . SER A 1 205 ? 24.338 -22.284 -21.900 1.00 50.03 205 SER A N 1
ATOM 1656 C CA . SER A 1 205 ? 23.886 -23.060 -23.085 1.00 50.03 205 SER A CA 1
ATOM 1657 C C . SER A 1 205 ? 23.185 -22.215 -24.145 1.00 50.03 205 SER A C 1
ATOM 1659 O O . SER A 1 205 ? 22.558 -21.221 -23.807 1.00 50.03 205 SER A O 1
ATOM 1661 N N . ASP A 1 206 ? 23.186 -22.616 -25.417 1.00 50.09 206 ASP A N 1
ATOM 1662 C CA . ASP A 1 206 ? 22.480 -21.892 -26.497 1.00 50.09 206 ASP A CA 1
ATOM 1663 C C . ASP A 1 206 ? 20.968 -21.722 -26.238 1.00 50.09 206 ASP A C 1
ATOM 1665 O O . ASP A 1 206 ? 20.337 -20.771 -26.700 1.00 50.09 206 ASP A O 1
ATOM 1669 N N . LYS A 1 207 ? 20.390 -22.565 -25.369 1.00 49.38 207 LYS A N 1
ATOM 1670 C CA . LYS A 1 207 ? 19.016 -22.435 -24.849 1.00 49.38 207 LYS A CA 1
ATOM 1671 C C . LYS A 1 207 ? 18.814 -21.221 -23.920 1.00 49.38 207 LYS A C 1
ATOM 1673 O O . LYS A 1 207 ? 17.686 -20.924 -23.530 1.00 49.38 207 LYS A O 1
ATOM 1678 N N . THR A 1 208 ? 19.880 -20.508 -23.552 1.00 55.53 208 THR A N 1
ATOM 1679 C CA . THR A 1 208 ? 19.867 -19.392 -22.590 1.00 55.53 208 THR A CA 1
ATOM 1680 C C . THR A 1 208 ? 19.881 -18.013 -23.237 1.00 55.53 208 THR A C 1
ATOM 1682 O O . THR A 1 208 ? 19.521 -17.050 -22.564 1.00 55.53 208 THR A O 1
ATOM 1685 N N . ALA A 1 209 ? 20.178 -17.885 -24.535 1.00 62.03 209 ALA A N 1
ATOM 1686 C CA . ALA A 1 209 ? 20.205 -16.586 -25.215 1.00 62.03 209 ALA A CA 1
ATOM 1687 C C . ALA A 1 209 ? 18.861 -15.819 -25.144 1.00 62.03 209 ALA A C 1
ATOM 1689 O O . ALA A 1 209 ? 18.874 -14.630 -24.800 1.00 62.03 209 ALA A O 1
ATOM 1690 N N . PRO A 1 210 ? 17.681 -16.452 -25.342 1.00 61.38 210 PRO A N 1
ATOM 1691 C CA . PRO A 1 210 ? 16.394 -15.776 -25.151 1.00 61.38 210 PRO A CA 1
ATOM 1692 C C . PRO A 1 210 ? 16.161 -15.348 -23.698 1.00 61.38 210 PRO A C 1
ATOM 1694 O O . PRO A 1 210 ? 15.599 -14.281 -23.437 1.00 61.38 210 PRO A O 1
ATOM 1697 N N . LYS A 1 211 ? 16.629 -16.157 -22.739 1.00 59.12 211 LYS A N 1
ATOM 1698 C CA . LYS A 1 211 ? 16.500 -15.872 -21.308 1.00 59.12 211 LYS A CA 1
ATOM 1699 C C . LYS A 1 211 ? 17.417 -14.722 -20.894 1.00 59.12 211 LYS A C 1
ATOM 1701 O O . LYS A 1 211 ? 16.934 -13.785 -20.278 1.00 59.12 211 LYS A O 1
ATOM 1706 N N . LEU A 1 212 ? 18.678 -14.710 -21.323 1.00 63.72 212 LEU A N 1
ATOM 1707 C CA . LEU A 1 212 ? 19.613 -13.596 -21.136 1.00 63.72 212 LEU A CA 1
ATOM 1708 C C . LEU A 1 212 ? 19.095 -12.302 -21.775 1.00 63.72 212 LEU A C 1
ATOM 1710 O O . LEU A 1 212 ? 19.144 -11.248 -21.144 1.00 63.72 212 LEU A O 1
ATOM 1714 N N . LYS A 1 213 ? 18.524 -12.366 -22.986 1.00 67.62 213 LYS A N 1
ATOM 1715 C CA . LYS A 1 213 ? 17.887 -11.209 -23.636 1.00 67.62 213 LYS A CA 1
ATOM 1716 C C . LYS A 1 213 ? 16.703 -10.679 -22.820 1.00 67.62 213 LYS A C 1
ATOM 1718 O O . LYS A 1 213 ? 16.606 -9.470 -22.607 1.00 67.62 213 LYS A O 1
ATOM 1723 N N . ARG A 1 214 ? 15.824 -11.563 -22.329 1.00 61.59 214 ARG A N 1
ATOM 1724 C CA . ARG A 1 214 ? 14.709 -11.190 -21.440 1.00 61.59 214 ARG A CA 1
ATOM 1725 C C . ARG A 1 214 ? 15.222 -10.556 -20.148 1.00 61.59 214 ARG A C 1
ATOM 1727 O O . ARG A 1 214 ? 14.712 -9.516 -19.754 1.00 61.59 214 ARG A O 1
ATOM 1734 N N . LEU A 1 215 ? 16.245 -11.136 -19.530 1.00 62.66 215 LEU A N 1
ATOM 1735 C CA . LEU A 1 215 ? 16.820 -10.641 -18.283 1.00 62.66 215 LEU A CA 1
ATOM 1736 C C . LEU A 1 215 ? 17.515 -9.284 -18.456 1.00 62.66 215 LEU A C 1
ATOM 1738 O O . LEU A 1 215 ? 17.303 -8.395 -17.641 1.00 62.66 215 LEU A O 1
ATOM 1742 N N . ARG A 1 216 ? 18.248 -9.064 -19.556 1.00 69.25 216 ARG A N 1
ATOM 1743 C CA . ARG A 1 216 ? 18.781 -7.736 -19.913 1.00 69.25 216 ARG A CA 1
ATOM 1744 C C . ARG A 1 216 ? 17.666 -6.713 -20.115 1.00 69.25 216 ARG A C 1
ATOM 1746 O O . ARG A 1 216 ? 17.793 -5.589 -19.645 1.00 69.25 216 ARG A O 1
ATOM 1753 N N . LYS A 1 217 ? 16.566 -7.091 -20.777 1.00 67.62 217 LYS A N 1
ATOM 1754 C CA . LYS A 1 217 ? 15.399 -6.209 -20.945 1.00 67.62 217 LYS A CA 1
ATOM 1755 C C . LYS A 1 217 ? 14.780 -5.839 -19.594 1.00 67.62 217 LYS A C 1
ATOM 1757 O O . LYS A 1 217 ? 14.473 -4.672 -19.382 1.00 67.62 217 LYS A O 1
ATOM 1762 N N . VAL A 1 218 ? 14.638 -6.806 -18.685 1.00 65.00 218 VAL A N 1
ATOM 1763 C CA . VAL A 1 218 ? 14.162 -6.566 -17.312 1.00 65.00 218 VAL A CA 1
ATOM 1764 C C . VAL A 1 218 ? 15.125 -5.643 -16.564 1.00 65.00 218 VAL A C 1
ATOM 1766 O O . VAL A 1 218 ? 14.680 -4.651 -16.001 1.00 65.00 218 VAL A O 1
ATOM 1769 N N . PHE A 1 219 ? 16.434 -5.895 -16.629 1.00 70.50 219 PHE A N 1
ATOM 1770 C CA . PHE A 1 219 ? 17.446 -5.049 -15.993 1.00 70.50 219 PHE A CA 1
ATOM 1771 C C . PHE A 1 219 ? 17.412 -3.603 -16.506 1.00 70.50 219 PHE A C 1
ATOM 1773 O O . PHE A 1 219 ? 17.389 -2.670 -15.707 1.00 70.50 219 PHE A O 1
ATOM 1780 N N . GLN A 1 220 ? 17.341 -3.398 -17.824 1.00 73.31 220 GLN A N 1
ATOM 1781 C CA . GLN A 1 220 ? 17.235 -2.055 -18.404 1.00 73.31 220 GLN A CA 1
ATOM 1782 C C . GLN A 1 220 ? 15.926 -1.361 -18.015 1.00 73.31 220 GLN A C 1
ATOM 1784 O O . GLN A 1 220 ? 15.943 -0.182 -17.671 1.00 73.31 220 GLN A O 1
ATOM 1789 N N . ALA A 1 221 ? 14.803 -2.087 -17.997 1.00 70.75 221 ALA A N 1
ATOM 1790 C CA . ALA A 1 221 ? 13.529 -1.546 -17.530 1.00 70.75 221 ALA A CA 1
ATOM 1791 C C . ALA A 1 221 ? 13.583 -1.147 -16.045 1.00 70.75 221 ALA A C 1
ATOM 1793 O O . ALA A 1 221 ? 13.076 -0.092 -15.674 1.00 70.75 221 ALA A O 1
ATOM 1794 N N . MET A 1 222 ? 14.241 -1.948 -15.200 1.00 69.69 222 MET A N 1
ATOM 1795 C CA . MET A 1 222 ? 14.465 -1.615 -13.790 1.00 69.69 222 MET A CA 1
ATOM 1796 C C . MET A 1 222 ? 15.358 -0.384 -13.633 1.00 69.69 222 MET A C 1
ATOM 1798 O O . MET A 1 222 ? 15.010 0.510 -12.868 1.00 69.69 222 MET A O 1
ATOM 1802 N N . LYS A 1 223 ? 16.468 -0.295 -14.379 1.00 73.81 223 LYS A N 1
ATOM 1803 C CA . LYS A 1 223 ? 17.351 0.880 -14.374 1.00 73.81 223 LYS A CA 1
ATOM 1804 C C . LYS A 1 223 ? 16.594 2.143 -14.787 1.00 73.81 223 LYS A C 1
ATOM 1806 O O . LYS A 1 223 ? 16.712 3.156 -14.110 1.00 73.81 223 LYS A O 1
ATOM 1811 N N . ALA A 1 224 ? 15.798 2.069 -15.854 1.00 76.00 224 ALA A N 1
ATOM 1812 C CA . ALA A 1 224 ? 14.973 3.183 -16.313 1.00 76.00 224 ALA A CA 1
ATOM 1813 C C . ALA A 1 224 ? 13.930 3.594 -15.263 1.00 76.00 224 ALA A C 1
ATOM 1815 O O . ALA A 1 224 ? 13.779 4.780 -14.993 1.00 76.00 224 ALA A O 1
ATOM 1816 N N . ARG A 1 225 ? 13.261 2.626 -14.619 1.00 73.19 225 ARG A N 1
ATOM 1817 C CA . ARG A 1 225 ? 12.299 2.895 -13.540 1.00 73.19 225 ARG A CA 1
ATOM 1818 C C . ARG A 1 225 ? 12.959 3.561 -12.331 1.00 73.19 225 ARG A C 1
ATOM 1820 O O . ARG A 1 225 ? 12.401 4.513 -11.804 1.00 73.19 225 ARG A O 1
ATOM 1827 N N . ILE A 1 226 ? 14.129 3.079 -11.906 1.00 72.88 226 ILE A N 1
ATOM 1828 C CA . ILE A 1 226 ? 14.889 3.690 -10.805 1.00 72.88 226 ILE A CA 1
ATOM 1829 C C . ILE A 1 226 ? 15.337 5.102 -11.192 1.00 72.88 226 ILE A C 1
ATOM 1831 O O . ILE A 1 226 ? 15.174 6.010 -10.390 1.00 72.88 226 ILE A O 1
ATOM 1835 N N . GLY A 1 227 ? 15.850 5.298 -12.411 1.00 76.44 227 GLY A N 1
ATOM 1836 C CA . GLY A 1 227 ? 16.224 6.621 -12.918 1.00 76.44 227 GLY A CA 1
ATOM 1837 C C . GLY A 1 227 ? 15.050 7.596 -12.879 1.00 76.44 227 GLY A C 1
ATOM 1838 O O . GLY A 1 227 ? 15.147 8.631 -12.238 1.00 76.44 227 GLY A O 1
ATOM 1839 N N . PHE A 1 228 ? 13.901 7.201 -13.434 1.00 77.00 228 PHE A N 1
ATOM 1840 C CA . PHE A 1 228 ? 12.678 8.004 -13.389 1.00 77.00 228 PHE A CA 1
ATOM 1841 C C . PHE A 1 228 ? 12.244 8.339 -11.956 1.00 77.00 228 PHE A C 1
ATOM 1843 O O . PHE A 1 228 ? 11.855 9.467 -11.681 1.00 77.00 228 PHE A O 1
ATOM 1850 N N . ALA A 1 229 ? 12.324 7.372 -11.040 1.00 73.25 229 ALA A N 1
ATOM 1851 C CA . ALA A 1 229 ? 11.967 7.570 -9.640 1.00 73.25 229 ALA A CA 1
ATOM 1852 C C . ALA A 1 229 ? 12.936 8.514 -8.901 1.00 73.25 229 ALA A C 1
AT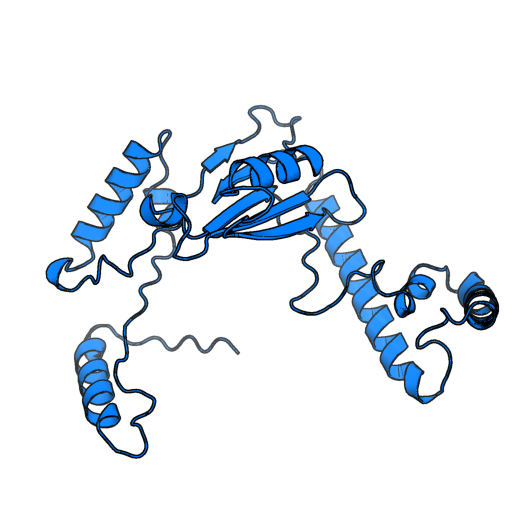OM 1854 O O . ALA A 1 229 ? 12.520 9.237 -7.999 1.00 73.25 229 ALA A O 1
ATOM 1855 N N . LEU A 1 230 ? 14.223 8.506 -9.264 1.00 75.81 230 LEU A N 1
ATOM 1856 C CA . LEU A 1 230 ? 15.218 9.444 -8.741 1.00 75.81 230 LEU A CA 1
ATOM 1857 C C . LEU A 1 230 ? 14.987 10.850 -9.305 1.00 75.81 230 LEU A C 1
ATOM 1859 O O . LEU A 1 230 ? 14.943 11.815 -8.541 1.00 75.81 230 LEU A O 1
ATOM 1863 N N . ASP A 1 231 ? 14.757 10.960 -10.610 1.00 80.94 231 ASP A N 1
ATOM 1864 C CA . ASP A 1 231 ? 14.478 12.234 -11.270 1.00 80.94 231 ASP A CA 1
ATOM 1865 C C . ASP A 1 231 ? 13.197 12.868 -10.709 1.00 80.94 231 ASP A C 1
ATOM 1867 O O . ASP A 1 231 ? 13.214 14.032 -10.312 1.00 80.94 231 ASP A O 1
ATOM 1871 N N . SER A 1 232 ? 12.117 12.089 -10.557 1.00 75.12 232 SER A N 1
ATOM 1872 C CA . SER A 1 232 ? 10.854 12.560 -9.966 1.00 75.12 232 SER A CA 1
ATOM 1873 C C . SER A 1 232 ? 10.983 12.947 -8.490 1.00 75.12 232 SER A C 1
ATOM 1875 O O . SER A 1 232 ? 10.173 13.720 -7.982 1.00 75.12 232 SER A O 1
ATOM 1877 N N . SER A 1 233 ? 12.011 12.438 -7.804 1.00 74.38 233 SER A N 1
ATOM 1878 C CA . SER A 1 233 ? 12.313 12.767 -6.411 1.00 74.38 233 SER A CA 1
ATOM 1879 C C . SER A 1 233 ? 13.188 14.009 -6.225 1.00 74.38 233 SER A C 1
ATOM 1881 O O . SER A 1 233 ? 13.309 14.522 -5.110 1.00 74.38 233 SER A O 1
ATOM 1883 N N . THR A 1 234 ? 13.791 14.528 -7.293 1.00 78.50 234 THR A N 1
ATOM 1884 C CA . THR A 1 234 ? 14.719 15.660 -7.198 1.00 78.50 234 THR A CA 1
ATOM 1885 C C . THR A 1 234 ? 13.982 16.935 -6.783 1.00 78.50 234 THR A C 1
ATOM 1887 O O . THR A 1 234 ? 12.956 17.277 -7.359 1.00 78.50 234 THR A O 1
ATOM 1890 N N . ASN A 1 235 ? 14.516 17.654 -5.787 1.00 77.50 235 ASN A N 1
ATOM 1891 C CA . ASN A 1 235 ? 13.919 18.872 -5.210 1.00 77.50 235 ASN A CA 1
ATOM 1892 C C . ASN A 1 235 ? 12.499 18.690 -4.649 1.00 77.50 235 ASN A C 1
ATOM 1894 O O . ASN A 1 235 ? 11.727 19.643 -4.579 1.00 77.50 235 ASN A O 1
ATOM 1898 N N . THR A 1 236 ? 12.153 17.474 -4.234 1.00 77.69 236 THR A N 1
ATOM 1899 C CA . THR A 1 236 ? 10.882 17.193 -3.562 1.00 77.69 236 THR A CA 1
ATOM 1900 C C . THR A 1 236 ? 11.123 16.761 -2.118 1.00 77.69 236 THR A C 1
ATOM 1902 O O . THR A 1 236 ? 12.234 16.397 -1.729 1.00 77.69 236 THR A O 1
ATOM 1905 N N . SER A 1 237 ? 10.072 16.824 -1.304 1.00 81.75 237 SER A N 1
ATOM 1906 C CA . SER A 1 237 ? 10.069 16.325 0.069 1.00 81.75 237 SER A CA 1
ATOM 1907 C C . SER A 1 237 ? 9.064 15.199 0.207 1.00 81.75 237 SER A C 1
ATOM 1909 O O . SER A 1 237 ? 7.943 15.299 -0.291 1.00 81.75 237 SER A O 1
ATOM 1911 N N . PHE A 1 238 ? 9.458 14.135 0.906 1.00 81.19 238 PHE A N 1
ATOM 1912 C CA . PHE A 1 238 ? 8.602 12.971 1.108 1.00 81.19 238 PHE A CA 1
ATOM 1913 C C . PHE A 1 238 ? 8.362 12.679 2.576 1.00 81.19 238 PHE A C 1
ATOM 1915 O O . PHE A 1 238 ? 9.250 12.805 3.421 1.00 81.19 238 PHE A O 1
ATOM 1922 N N . GLY A 1 239 ? 7.139 12.236 2.842 1.00 87.12 239 GLY A N 1
ATOM 1923 C CA . GLY A 1 239 ? 6.745 11.659 4.109 1.00 87.12 239 GLY A CA 1
ATOM 1924 C C . GLY A 1 239 ? 6.929 10.146 4.176 1.00 87.12 239 GLY A C 1
ATOM 1925 O O . GLY A 1 239 ? 7.356 9.477 3.225 1.00 87.12 239 GLY A O 1
ATOM 1926 N N . VAL A 1 240 ? 6.517 9.603 5.312 1.00 88.56 240 VAL A N 1
ATOM 1927 C CA . VAL A 1 240 ? 6.307 8.170 5.522 1.00 88.56 240 VAL A CA 1
ATOM 1928 C C . VAL A 1 240 ? 4.854 7.914 5.887 1.00 88.56 240 VAL A C 1
ATOM 1930 O O . VAL A 1 240 ? 4.165 8.802 6.382 1.00 88.56 240 VAL A O 1
ATOM 1933 N N . ARG A 1 241 ? 4.380 6.700 5.623 1.00 89.25 241 ARG A N 1
ATOM 1934 C CA . ARG A 1 241 ? 2.987 6.320 5.821 1.00 89.25 241 ARG A CA 1
ATOM 1935 C C . ARG A 1 241 ? 2.875 4.983 6.534 1.00 89.25 241 ARG A C 1
ATOM 1937 O O . ARG A 1 241 ? 3.624 4.055 6.236 1.00 89.25 241 ARG A O 1
ATOM 1944 N N . GLU A 1 242 ? 1.907 4.888 7.430 1.00 90.19 242 GLU A N 1
ATOM 1945 C CA . GLU A 1 242 ? 1.410 3.639 7.997 1.00 90.19 242 GLU A CA 1
ATOM 1946 C C . GLU A 1 242 ? -0.024 3.428 7.498 1.00 90.19 242 GLU A C 1
ATOM 1948 O O . GLU A 1 242 ? -0.802 4.376 7.455 1.00 90.19 242 GLU A O 1
ATOM 1953 N N . GLU A 1 243 ? -0.338 2.221 7.037 1.00 87.62 243 GLU A N 1
ATOM 1954 C CA . GLU A 1 243 ? -1.682 1.733 6.677 1.00 87.62 243 GLU A CA 1
ATOM 1955 C C . GLU A 1 243 ? -2.034 0.501 7.514 1.00 87.62 243 GLU A C 1
ATOM 1957 O O . GLU A 1 243 ? -1.083 -0.211 7.924 1.00 87.62 243 GLU A O 1
#